Protein AF-A0A915ULT3-F1 (afdb_monomer)

Secondary structure (DSSP, 8-state):
---HHHHHHHHHHHTTGGGSSS-S-BTTB-HHHHHHHHHHHHHHHHHHHHHHHHHHHHHHHHHHHHHHHHHHHHHHHHHHHHHHHHHHHHHHHHHHHHHHHHHHHHHHHHHHHHHHHHHHHHHHHHHHHHHHHHHHHHHHHHHHHHHHHHHHHHHHHHHHHHHH--HHHHHHHHHHHHHHHHHHTT-

Sequence (187 aa):
MRVWWVAGVWLTAQAAEAAEGAAETFLGLPTVLWKTANLVVFLGVLAWLLARPLSRFFHTRREEIARDLREAERLRAEAAAMQQQMSAKLAALEGEMVALRDRLRREGEAERDRLIAEGEQEAAKFLRQVEDEATRRLLAARQQLAREAAEAAAAVAWEILGKELTPQDRDRIFETTLARLSREVRA

Radius of gyration: 68.08 Å; Cα contacts (8 Å, |Δi|>4): 8; chains: 1; bounding box: 112×48×172 Å

pLDDT: mea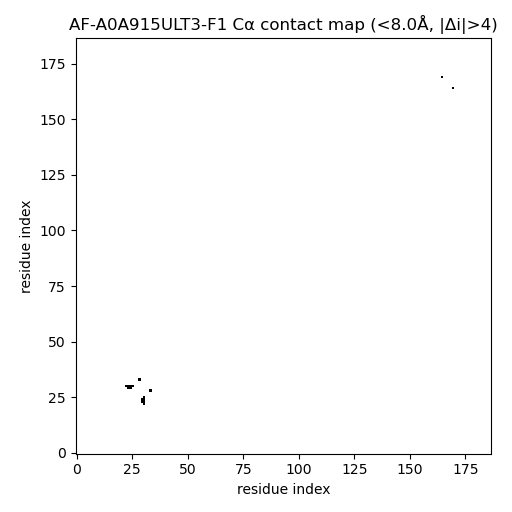n 85.15, std 17.41, range [38.47, 98.12]

Solvent-accessible surface area (backbone atoms only — not comparable to full-atom values): 10437 Å² total; per-residue (Å²): 143,80,69,70,69,60,54,59,58,54,60,54,52,68,61,56,73,76,66,81,80,85,61,89,51,61,94,85,39,57,52,67,60,54,54,50,52,51,51,53,53,51,52,51,53,50,48,64,64,44,50,58,59,53,51,50,51,56,50,51,52,51,52,47,54,56,46,55,51,53,50,51,51,48,52,51,51,51,50,51,51,52,49,52,52,48,53,51,50,50,55,50,48,52,53,51,51,53,54,48,50,55,48,53,49,53,51,50,52,53,49,50,53,47,52,52,54,52,49,53,52,49,51,54,52,50,51,51,52,50,53,54,49,51,52,51,50,53,52,51,51,51,52,51,52,52,49,54,50,51,52,53,50,50,52,52,50,51,54,51,48,74,72,67,68,49,75,69,56,53,55,52,51,52,54,55,49,52,61,47,54,60,51,62,77,72,105

Foldseek 3Di:
DPCVVVVVVVVVVVVVVVPPDDDCDDPNDGVVVVVVVVVVVVVVVVCVVVVVVVVVVVVVVVVVVVVVVVVVVVVVVVVVVVVVVVVVVVVVVVVVVVVVVVVCVVVVVVVVVVVVVVVVVVVVVVVVVVVVVVVVVVVVVVVVVVVVVVVVVVVVVVVVCVVPPDPVNVVVVVVVVVVVVVVVVVD

Mean predicted aligned error: 16.11 Å

Structure (mmCIF, N/CA/C/O backbone):
data_AF-A0A915ULT3-F1
#
_entry.id   AF-A0A915ULT3-F1
#
loop_
_atom_site.group_PDB
_atom_site.id
_atom_site.type_symbol
_atom_site.label_atom_id
_atom_site.label_alt_id
_atom_site.label_comp_id
_atom_site.label_asym_id
_atom_site.label_entity_id
_atom_site.label_seq_id
_atom_site.pdbx_PDB_ins_code
_atom_site.Cartn_x
_atom_site.Cartn_y
_atom_site.Cartn_z
_atom_site.occupancy
_atom_site.B_iso_or_equiv
_atom_site.auth_seq_id
_atom_site.auth_comp_id
_atom_site.auth_asym_id
_atom_site.auth_atom_id
_atom_site.pdbx_PDB_model_num
ATOM 1 N N . MET A 1 1 ? 56.534 13.548 -36.419 1.00 42.50 1 MET A N 1
ATOM 2 C CA . MET A 1 1 ? 57.596 12.942 -37.263 1.00 42.50 1 MET A CA 1
ATOM 3 C C . MET A 1 1 ? 57.014 12.323 -38.542 1.00 42.50 1 MET A C 1
ATOM 5 O O . MET A 1 1 ? 56.916 11.111 -38.604 1.00 42.50 1 MET A O 1
ATOM 9 N N . ARG A 1 2 ? 56.594 13.097 -39.561 1.00 45.84 2 ARG A N 1
ATOM 10 C CA . ARG A 1 2 ? 56.208 12.560 -40.898 1.00 45.84 2 ARG A CA 1
ATOM 11 C C . ARG A 1 2 ? 56.399 13.596 -42.026 1.00 45.84 2 ARG A C 1
ATOM 13 O O . ARG A 1 2 ? 55.551 13.724 -42.895 1.00 45.84 2 ARG A O 1
ATOM 20 N N . VAL A 1 3 ? 57.497 14.356 -42.007 1.00 38.47 3 VAL A N 1
ATOM 21 C CA . VAL A 1 3 ? 57.795 15.382 -43.040 1.00 38.47 3 VAL A CA 1
ATOM 22 C C . VAL A 1 3 ? 58.591 14.802 -44.232 1.00 38.47 3 VAL A C 1
ATOM 24 O O . VAL A 1 3 ? 58.766 15.451 -45.255 1.00 38.47 3 VAL A O 1
ATOM 27 N N . TRP A 1 4 ? 59.001 13.530 -44.168 1.00 41.41 4 TRP A N 1
ATOM 28 C CA . TRP A 1 4 ? 59.870 12.902 -45.175 1.00 41.41 4 TRP A CA 1
ATOM 29 C C . TRP A 1 4 ? 59.210 12.575 -46.529 1.00 41.41 4 TRP A C 1
ATOM 31 O O . TRP A 1 4 ? 59.926 12.348 -47.496 1.00 41.41 4 TRP A O 1
ATOM 41 N N . TRP A 1 5 ? 57.876 12.590 -46.651 1.00 45.34 5 TRP A N 1
ATOM 42 C CA . TRP A 1 5 ? 57.214 12.359 -47.951 1.00 45.34 5 TRP A CA 1
ATOM 43 C C . TRP A 1 5 ? 57.145 13.621 -48.825 1.00 45.34 5 TRP A C 1
ATOM 45 O O . TRP A 1 5 ? 57.165 13.515 -50.046 1.00 45.34 5 TRP A O 1
ATOM 55 N N . VAL A 1 6 ? 57.127 14.815 -48.220 1.00 48.84 6 VAL A N 1
ATOM 56 C CA . VAL A 1 6 ? 57.122 16.090 -48.962 1.00 48.84 6 VAL A CA 1
ATOM 57 C C . VAL A 1 6 ? 58.523 16.407 -49.499 1.00 48.84 6 VAL A C 1
ATOM 59 O O . VAL A 1 6 ? 58.657 16.899 -50.615 1.00 48.84 6 VAL A O 1
ATOM 62 N N . ALA A 1 7 ? 59.577 16.028 -48.767 1.00 48.00 7 ALA A N 1
ATOM 63 C CA . ALA A 1 7 ? 60.964 16.195 -49.208 1.00 48.00 7 ALA A CA 1
ATOM 64 C C . ALA A 1 7 ? 61.306 15.369 -50.466 1.00 48.00 7 ALA A C 1
ATOM 66 O O . ALA A 1 7 ? 62.079 15.829 -51.302 1.00 48.00 7 ALA A O 1
ATOM 67 N N . GLY A 1 8 ? 60.689 14.194 -50.649 1.00 51.16 8 GLY A N 1
ATOM 68 C CA . GLY A 1 8 ? 60.875 13.380 -51.858 1.00 51.16 8 GLY A CA 1
ATOM 69 C C . GLY A 1 8 ? 60.318 14.034 -53.129 1.00 51.16 8 GLY A C 1
ATOM 70 O O . GLY A 1 8 ? 60.911 13.899 -54.192 1.00 51.16 8 GLY A O 1
ATOM 71 N N . VAL A 1 9 ? 59.225 14.797 -53.010 1.00 53.31 9 VAL A N 1
ATOM 72 C CA . VAL A 1 9 ? 58.604 15.527 -54.133 1.00 53.31 9 VAL A CA 1
ATOM 73 C C . VAL A 1 9 ? 59.392 16.795 -54.481 1.00 53.31 9 VAL A C 1
ATOM 75 O O . VAL A 1 9 ? 59.533 17.143 -55.653 1.00 53.31 9 VAL A O 1
ATOM 78 N N . TRP A 1 10 ? 59.979 17.459 -53.483 1.00 45.09 10 TRP A N 1
ATOM 79 C CA . TRP A 1 10 ? 60.847 18.617 -53.718 1.00 45.09 10 TRP A CA 1
ATOM 80 C C . TRP A 1 10 ? 62.193 18.239 -54.350 1.00 45.09 10 TRP A C 1
ATOM 82 O O . TRP A 1 10 ? 62.700 18.990 -55.181 1.00 45.09 10 TRP A O 1
ATOM 92 N N . LEU A 1 11 ? 62.738 17.053 -54.050 1.00 47.84 11 LEU A N 1
ATOM 93 C CA . LEU A 1 11 ? 63.979 16.585 -54.678 1.00 47.84 11 LEU A CA 1
ATOM 94 C C . LEU A 1 11 ? 63.799 16.257 -56.173 1.00 47.84 11 LEU A C 1
ATOM 96 O O . LEU A 1 11 ? 64.744 16.380 -56.946 1.00 47.84 11 LEU A O 1
ATOM 100 N N . THR A 1 12 ? 62.584 15.902 -56.606 1.00 53.91 12 THR A N 1
ATOM 101 C CA . THR A 1 12 ? 62.278 15.701 -58.033 1.00 53.91 12 THR A CA 1
ATOM 102 C C . THR A 1 12 ? 62.053 17.003 -58.806 1.00 53.91 12 THR A C 1
ATOM 104 O O . THR A 1 12 ? 62.223 17.011 -60.021 1.00 53.91 12 THR A O 1
ATOM 107 N N . ALA A 1 13 ? 61.718 18.111 -58.131 1.00 48.28 13 ALA A N 1
ATOM 108 C CA . ALA A 1 13 ? 61.476 19.397 -58.791 1.00 48.28 13 ALA A CA 1
ATOM 109 C C . ALA A 1 13 ? 62.782 20.072 -59.253 1.00 48.28 13 ALA A C 1
ATOM 111 O O . ALA A 1 13 ? 62.843 20.576 -60.370 1.00 48.28 13 ALA A O 1
ATOM 112 N N . GLN A 1 14 ? 63.860 19.991 -58.461 1.00 46.31 14 GLN A N 1
ATOM 113 C CA . GLN A 1 14 ? 65.164 20.556 -58.848 1.00 46.31 14 GLN A CA 1
ATOM 114 C C . GLN A 1 14 ? 65.843 19.771 -59.992 1.00 46.31 14 GLN A C 1
ATOM 116 O O . GLN A 1 14 ? 66.677 20.312 -60.710 1.00 46.31 14 GLN A O 1
ATOM 121 N N . ALA A 1 15 ? 65.460 18.509 -60.211 1.00 43.59 15 ALA A N 1
ATOM 122 C CA . ALA A 1 15 ? 65.932 17.72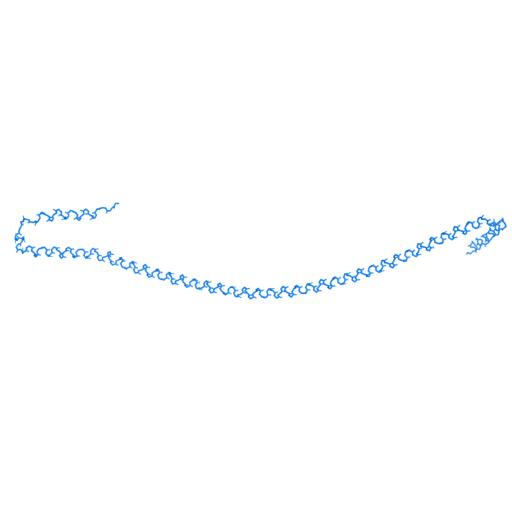4 -61.353 1.00 43.59 15 ALA A CA 1
ATOM 123 C C . ALA A 1 15 ? 65.167 18.028 -62.659 1.00 43.59 15 ALA A C 1
ATOM 125 O O . ALA A 1 15 ? 65.651 17.682 -63.735 1.00 43.59 15 ALA A O 1
ATOM 126 N N . ALA A 1 16 ? 63.992 18.666 -62.585 1.00 48.47 16 ALA A N 1
ATOM 127 C CA . ALA A 1 16 ? 63.174 18.984 -63.757 1.00 48.47 16 ALA A CA 1
ATOM 128 C C . ALA A 1 16 ? 63.632 20.271 -64.471 1.00 48.47 16 ALA A C 1
ATOM 130 O O . ALA A 1 16 ? 63.626 20.311 -65.699 1.00 48.47 16 ALA A O 1
ATOM 131 N N . GLU A 1 17 ? 64.102 21.282 -63.730 1.00 38.56 17 GLU A N 1
ATOM 132 C CA . GLU A 1 17 ? 64.627 22.541 -64.299 1.00 38.56 17 GLU A CA 1
ATOM 133 C C . GLU A 1 17 ? 65.992 22.374 -64.997 1.00 38.56 17 GLU A C 1
ATOM 135 O O . GLU A 1 17 ? 66.340 23.149 -65.881 1.00 38.56 17 GLU A O 1
ATOM 140 N N . ALA A 1 18 ? 66.752 21.318 -64.683 1.00 42.22 18 ALA A N 1
ATOM 141 C CA . ALA A 1 18 ? 68.030 21.023 -65.341 1.00 42.22 18 ALA A CA 1
ATOM 142 C C . ALA A 1 18 ? 67.888 20.327 -66.715 1.00 42.22 18 ALA A C 1
ATOM 144 O O . ALA A 1 18 ? 68.893 20.026 -67.358 1.00 42.22 18 ALA A O 1
ATOM 145 N N . ALA A 1 19 ? 66.661 20.054 -67.177 1.00 47.53 19 ALA A N 1
ATOM 146 C CA . ALA A 1 19 ? 66.388 19.294 -68.401 1.00 47.53 19 ALA A CA 1
ATOM 147 C C . ALA A 1 19 ? 65.762 20.127 -69.540 1.00 47.53 19 ALA A C 1
ATOM 149 O O . ALA A 1 19 ? 65.268 19.553 -70.513 1.00 47.53 19 ALA A O 1
ATOM 150 N N . GLU A 1 20 ? 65.773 21.463 -69.450 1.00 44.44 20 GLU A N 1
ATOM 151 C CA . GLU A 1 20 ? 65.241 22.345 -70.507 1.00 44.44 20 GLU A CA 1
ATOM 152 C C . GLU A 1 20 ? 66.251 22.728 -71.602 1.00 44.44 20 GLU A C 1
ATOM 154 O O . GLU A 1 20 ? 65.884 23.389 -72.569 1.00 44.44 20 GLU A O 1
ATOM 159 N N . GLY A 1 21 ? 67.498 22.254 -71.548 1.00 45.94 21 GLY A N 1
ATOM 160 C CA . GLY A 1 21 ? 68.500 22.647 -72.540 1.00 45.94 21 GLY A CA 1
ATOM 161 C C . GLY A 1 21 ? 69.556 21.594 -72.829 1.00 45.94 21 GLY A C 1
ATOM 162 O O . GLY A 1 21 ? 70.696 21.793 -72.438 1.00 45.94 21 GLY A O 1
ATOM 163 N N . ALA A 1 22 ? 69.185 20.497 -73.501 1.00 42.72 22 ALA A N 1
ATOM 164 C CA . ALA A 1 22 ? 70.026 19.753 -74.459 1.00 42.72 22 ALA A CA 1
ATOM 165 C C . ALA A 1 22 ? 69.439 18.359 -74.740 1.00 42.72 22 ALA A C 1
ATOM 167 O O . ALA A 1 22 ? 69.673 17.430 -73.975 1.00 42.72 22 ALA A O 1
ATOM 168 N N . ALA A 1 23 ? 68.699 18.219 -75.845 1.00 46.44 23 ALA A N 1
ATOM 169 C CA . ALA A 1 23 ? 68.714 17.059 -76.751 1.00 46.44 23 ALA A CA 1
ATOM 170 C C . ALA A 1 23 ? 67.441 17.078 -77.608 1.00 46.44 23 ALA A C 1
ATOM 172 O O . ALA A 1 23 ? 66.381 16.670 -77.147 1.00 46.44 23 ALA A O 1
ATOM 173 N N . GLU A 1 24 ? 67.539 17.465 -78.881 1.00 51.47 24 GLU A N 1
ATOM 174 C CA . GLU A 1 24 ? 66.479 17.148 -79.853 1.00 51.47 24 GLU A CA 1
ATOM 175 C C . GLU A 1 24 ? 66.401 15.639 -80.154 1.00 51.47 24 GLU A C 1
ATOM 177 O O . GLU A 1 24 ? 65.471 15.173 -80.809 1.00 51.47 24 GLU A O 1
ATOM 182 N N . THR A 1 25 ? 67.326 14.821 -79.638 1.00 55.25 25 THR A N 1
ATOM 183 C CA . THR A 1 25 ? 67.219 13.359 -79.699 1.00 55.25 25 THR A CA 1
ATOM 184 C C . THR A 1 25 ? 68.031 12.717 -78.574 1.00 55.25 25 THR A C 1
ATOM 186 O O . THR A 1 25 ? 69.258 12.688 -78.614 1.00 55.25 25 THR A O 1
ATOM 189 N N . PHE A 1 26 ? 67.359 12.186 -77.553 1.00 55.22 26 PHE A N 1
ATOM 190 C CA . PHE A 1 26 ? 67.985 11.328 -76.543 1.00 55.22 26 PHE A CA 1
ATOM 191 C C . PHE A 1 26 ? 67.741 9.867 -76.966 1.00 55.22 26 PHE A C 1
ATOM 193 O O . PHE A 1 26 ? 66.595 9.479 -77.180 1.00 55.22 26 PHE A O 1
ATOM 200 N N . LEU A 1 27 ? 68.810 9.078 -77.162 1.00 59.59 27 LEU A N 1
ATOM 201 C CA . LEU A 1 27 ? 68.788 7.662 -77.604 1.00 59.59 27 LEU A CA 1
ATOM 202 C C . LEU A 1 27 ? 68.216 7.361 -79.014 1.00 59.59 27 LEU A C 1
ATOM 204 O O . LEU A 1 27 ? 67.949 6.203 -79.325 1.00 59.59 27 LEU A O 1
ATOM 208 N N . GLY A 1 28 ? 68.051 8.356 -79.893 1.00 61.41 28 GLY A N 1
ATOM 209 C CA . GLY A 1 28 ? 67.504 8.147 -81.249 1.00 61.41 28 GLY A CA 1
ATOM 210 C C . GLY A 1 28 ? 65.970 8.180 -81.339 1.00 61.41 28 GLY A C 1
ATOM 211 O O . GLY A 1 28 ? 65.416 7.914 -82.403 1.00 61.41 28 GLY A O 1
ATOM 212 N N . LEU A 1 29 ? 65.278 8.522 -80.246 1.00 62.69 29 LEU A N 1
ATOM 213 C CA . LEU A 1 29 ? 63.819 8.640 -80.184 1.00 62.69 29 LEU A CA 1
ATOM 214 C C . LEU A 1 29 ? 63.393 10.106 -79.982 1.00 62.69 29 LEU A C 1
ATOM 216 O O . LEU A 1 29 ? 64.072 10.841 -79.257 1.00 62.69 29 LEU A O 1
ATOM 220 N N . PRO A 1 30 ? 62.257 10.544 -80.565 1.00 77.50 30 PRO A N 1
ATOM 221 C CA . PRO A 1 30 ? 61.691 11.860 -80.289 1.00 77.50 30 PRO A CA 1
ATOM 222 C C . PRO A 1 30 ? 61.496 12.058 -78.782 1.00 77.50 30 PRO A C 1
ATOM 224 O O . PRO A 1 30 ? 60.919 11.206 -78.104 1.00 77.50 30 PRO A O 1
ATOM 227 N N . THR A 1 31 ? 61.926 13.195 -78.240 1.00 73.44 31 THR A N 1
ATOM 228 C CA . THR A 1 31 ? 61.817 13.513 -76.802 1.00 73.44 31 THR A CA 1
ATOM 229 C C . THR A 1 31 ? 60.388 13.408 -76.259 1.00 73.44 31 THR A C 1
ATOM 231 O O . THR A 1 31 ? 60.188 13.071 -75.091 1.00 73.44 31 THR A O 1
ATOM 234 N N . VAL A 1 32 ? 59.383 13.619 -77.113 1.00 75.44 32 VAL A N 1
ATOM 235 C CA . VAL A 1 32 ? 57.956 13.432 -76.807 1.00 75.44 32 VAL A CA 1
ATOM 236 C C . VAL A 1 32 ? 57.628 11.972 -76.454 1.00 75.44 32 VAL A C 1
ATOM 238 O O . VAL A 1 32 ? 56.888 11.726 -75.501 1.00 75.44 32 VAL A O 1
ATOM 241 N N . LEU A 1 33 ? 58.209 10.992 -77.157 1.00 82.31 33 LEU A N 1
ATOM 242 C CA . LEU A 1 33 ? 58.026 9.558 -76.882 1.00 82.31 33 LEU A CA 1
ATOM 243 C C . LEU A 1 33 ? 58.654 9.154 -75.542 1.00 82.31 33 LEU A C 1
ATOM 245 O O . LEU A 1 33 ? 58.062 8.399 -74.776 1.00 82.31 33 LEU A O 1
ATOM 249 N N . TRP A 1 34 ? 59.822 9.707 -75.212 1.00 79.62 34 TRP A N 1
ATOM 250 C CA . TRP A 1 34 ? 60.466 9.450 -73.923 1.00 79.62 34 TRP A CA 1
ATOM 251 C C . TRP A 1 34 ? 59.683 10.055 -72.746 1.00 79.62 34 TRP A C 1
ATOM 253 O O . TRP A 1 34 ? 59.430 9.377 -71.749 1.00 79.62 34 TRP A O 1
ATOM 263 N N . LYS A 1 35 ? 59.231 11.312 -72.873 1.00 83.88 35 LYS A N 1
ATOM 264 C CA . LYS A 1 35 ? 58.407 11.984 -71.851 1.00 83.88 35 LYS A CA 1
ATOM 265 C C . LYS A 1 35 ? 57.070 11.267 -71.630 1.00 83.88 35 LYS A C 1
ATOM 267 O O . LYS A 1 35 ? 56.653 11.093 -70.488 1.00 83.88 35 LYS A O 1
ATOM 272 N N . THR A 1 36 ? 56.416 10.813 -72.701 1.00 87.12 36 THR A N 1
ATOM 273 C CA . THR A 1 36 ? 55.156 10.054 -72.602 1.00 87.12 36 THR A CA 1
ATOM 274 C C . THR A 1 36 ? 55.360 8.681 -71.968 1.00 87.12 36 THR A C 1
ATOM 276 O O . THR A 1 36 ? 54.594 8.319 -71.078 1.00 87.12 36 THR A O 1
ATOM 279 N N . ALA A 1 37 ? 56.418 7.948 -72.327 1.00 87.12 37 ALA A N 1
ATOM 280 C CA . ALA A 1 37 ? 56.763 6.691 -71.662 1.00 87.12 37 ALA A CA 1
ATOM 281 C C . ALA A 1 37 ? 57.020 6.892 -70.157 1.00 87.12 37 ALA A C 1
ATOM 283 O O . ALA A 1 37 ? 56.488 6.140 -69.340 1.00 87.12 37 ALA A O 1
ATOM 284 N N . ASN A 1 38 ? 57.760 7.939 -69.773 1.00 87.56 38 ASN A N 1
ATOM 285 C CA . ASN A 1 38 ? 58.005 8.271 -68.368 1.00 87.56 38 ASN A CA 1
ATOM 286 C C . ASN A 1 38 ? 56.703 8.593 -67.610 1.00 87.56 38 ASN A C 1
ATOM 288 O O . ASN A 1 38 ? 56.488 8.055 -66.525 1.00 87.56 38 ASN A O 1
ATOM 292 N N . LEU A 1 39 ? 55.799 9.381 -68.205 1.00 90.81 39 LEU A N 1
ATOM 293 C CA . LEU A 1 39 ? 54.485 9.679 -67.626 1.00 90.81 39 LEU A CA 1
ATOM 294 C C . LEU A 1 39 ? 53.639 8.413 -67.433 1.00 90.81 39 LEU A C 1
ATOM 296 O O . LEU A 1 39 ? 53.004 8.261 -66.393 1.00 90.81 39 LEU A O 1
ATOM 300 N N . VAL A 1 40 ? 53.641 7.491 -68.400 1.00 93.69 40 VAL A N 1
ATOM 301 C CA . VAL A 1 40 ? 52.914 6.215 -68.295 1.00 93.69 40 VAL A CA 1
ATOM 302 C C . VAL A 1 40 ? 53.491 5.347 -67.178 1.00 93.69 40 VAL A C 1
ATOM 304 O O . VAL A 1 40 ? 52.728 4.811 -66.375 1.00 93.69 40 VAL A O 1
ATOM 307 N N . VAL A 1 41 ? 54.820 5.244 -67.074 1.00 91.75 41 VAL A N 1
ATOM 308 C CA . VAL A 1 41 ? 55.471 4.516 -65.973 1.00 91.75 41 VAL A CA 1
ATOM 309 C C . VAL A 1 41 ? 55.140 5.163 -64.627 1.00 91.75 41 VAL A C 1
ATOM 311 O O . VAL A 1 41 ? 54.758 4.461 -63.691 1.00 91.75 41 VAL A O 1
ATOM 314 N N . PHE A 1 42 ? 55.212 6.492 -64.530 1.00 91.31 42 PHE A N 1
ATOM 315 C CA . PHE A 1 42 ? 54.864 7.232 -63.319 1.00 91.31 42 PHE A CA 1
ATOM 316 C C . PHE A 1 42 ? 53.398 7.021 -62.917 1.00 91.31 42 PHE A C 1
ATOM 318 O O . PHE A 1 42 ? 53.124 6.679 -61.767 1.00 91.31 42 PHE A O 1
ATOM 325 N N . LEU A 1 43 ? 52.456 7.148 -63.857 1.00 91.56 43 LEU A N 1
ATOM 326 C CA . LEU A 1 43 ? 51.033 6.887 -63.624 1.00 91.56 43 LEU A CA 1
ATOM 327 C C . LEU A 1 43 ? 50.775 5.429 -63.234 1.00 91.56 43 LEU A C 1
ATOM 329 O O . LEU A 1 43 ? 49.940 5.183 -62.370 1.00 91.56 43 LEU A O 1
ATOM 333 N N . GLY A 1 44 ? 51.503 4.470 -63.811 1.00 91.25 44 GLY A N 1
ATOM 334 C CA . GLY A 1 44 ? 51.414 3.055 -63.449 1.00 91.25 44 GLY A CA 1
ATOM 335 C C . GLY A 1 44 ? 51.865 2.787 -62.011 1.00 91.25 44 GLY A C 1
ATOM 336 O O . GLY A 1 44 ? 51.144 2.141 -61.246 1.00 91.25 44 GLY A O 1
ATOM 337 N N . VAL A 1 45 ? 53.018 3.333 -61.609 1.00 90.62 45 VAL A N 1
ATOM 338 C CA . VAL A 1 45 ? 53.524 3.234 -60.227 1.00 90.62 45 VAL A CA 1
ATOM 339 C C . VAL A 1 45 ? 52.584 3.946 -59.255 1.00 90.62 45 VAL A C 1
ATOM 341 O O . VAL A 1 45 ? 52.270 3.401 -58.195 1.00 90.62 45 VAL A O 1
ATOM 344 N N . LEU A 1 46 ? 52.084 5.129 -59.622 1.00 89.81 46 LEU A N 1
ATOM 345 C CA . LEU A 1 46 ? 51.138 5.888 -58.812 1.00 89.81 46 LEU A CA 1
ATOM 346 C C . LEU A 1 46 ? 49.816 5.132 -58.649 1.00 89.81 46 LEU A C 1
ATOM 348 O O . LEU A 1 46 ? 49.339 4.995 -57.527 1.00 89.81 46 LEU A O 1
ATOM 352 N N . ALA A 1 47 ? 49.253 4.582 -59.727 1.00 89.06 47 ALA A N 1
ATOM 353 C CA . ALA A 1 47 ? 48.036 3.779 -59.682 1.00 89.06 47 ALA A CA 1
ATOM 354 C C . ALA A 1 47 ? 48.218 2.532 -58.808 1.00 89.06 47 ALA A C 1
ATOM 356 O O . ALA A 1 47 ? 47.353 2.233 -57.988 1.00 89.06 47 ALA A O 1
ATOM 357 N N . TRP A 1 48 ? 49.357 1.840 -58.910 1.00 89.12 48 TRP A N 1
ATOM 358 C CA . TRP A 1 48 ? 49.655 0.681 -58.067 1.00 89.12 48 TRP A CA 1
ATOM 359 C C . TRP A 1 48 ? 49.791 1.054 -56.582 1.00 89.12 48 TRP A C 1
ATOM 361 O O . TRP A 1 48 ? 49.242 0.365 -55.715 1.00 89.12 48 TRP A O 1
ATOM 371 N N . LEU A 1 49 ? 50.462 2.173 -56.281 1.00 89.38 49 LEU A N 1
ATOM 372 C CA . LEU A 1 49 ? 50.652 2.654 -54.914 1.00 89.38 49 LEU A CA 1
ATOM 373 C C . LEU A 1 49 ? 49.344 3.169 -54.293 1.00 89.38 49 LEU A C 1
ATOM 375 O O . LEU A 1 49 ? 49.104 2.922 -53.111 1.00 89.38 49 LEU A O 1
ATOM 379 N N . LEU A 1 50 ? 48.490 3.849 -55.070 1.00 88.25 50 LEU A N 1
ATOM 380 C CA . LEU A 1 50 ? 47.230 4.437 -54.596 1.00 88.25 50 LEU A CA 1
ATOM 381 C C . LEU A 1 50 ? 46.054 3.458 -54.596 1.00 88.25 50 LEU A C 1
ATOM 383 O O . LEU A 1 50 ? 45.168 3.603 -53.757 1.00 88.25 50 LEU A O 1
ATOM 387 N N . ALA A 1 51 ? 46.037 2.439 -55.460 1.00 87.62 51 ALA A N 1
ATOM 388 C CA . ALA A 1 51 ? 44.930 1.482 -55.534 1.00 87.62 51 ALA A CA 1
ATOM 389 C C . ALA A 1 51 ? 44.656 0.802 -54.183 1.00 87.62 51 ALA A C 1
ATOM 391 O O . ALA A 1 51 ? 43.503 0.652 -53.775 1.00 87.62 51 ALA A O 1
ATOM 392 N N . ARG A 1 52 ? 45.716 0.443 -53.445 1.00 85.50 52 ARG A N 1
ATOM 393 C CA . ARG A 1 52 ? 45.604 -0.185 -52.119 1.00 85.50 52 ARG A CA 1
ATOM 394 C C . ARG A 1 52 ? 44.999 0.738 -51.046 1.00 85.50 52 ARG A C 1
ATOM 396 O O . ARG A 1 52 ? 44.022 0.316 -50.426 1.00 85.50 52 ARG A O 1
ATOM 403 N N . PRO A 1 53 ? 45.527 1.949 -50.774 1.00 88.81 53 PRO A N 1
ATOM 404 C CA . PRO A 1 53 ? 44.947 2.846 -49.775 1.00 88.81 53 PRO A CA 1
ATOM 405 C C . PRO A 1 53 ? 43.557 3.360 -50.167 1.00 88.81 53 PRO A C 1
ATOM 407 O O . PRO A 1 53 ? 42.703 3.442 -49.286 1.00 88.81 53 PRO A O 1
ATOM 410 N N . LEU A 1 54 ? 43.287 3.635 -51.453 1.00 88.44 54 LEU A N 1
ATOM 411 C CA . LEU A 1 54 ? 41.957 4.080 -51.892 1.00 88.44 54 LEU A CA 1
ATOM 412 C C . LEU A 1 54 ? 40.905 2.988 -51.685 1.00 88.44 54 LEU A C 1
ATOM 414 O O . LEU A 1 54 ? 39.864 3.245 -51.086 1.00 88.44 54 LEU A O 1
ATOM 418 N N . SER A 1 55 ? 41.190 1.760 -52.130 1.00 88.06 55 SER A N 1
ATOM 419 C CA . SER A 1 55 ? 40.280 0.626 -51.943 1.00 88.06 55 SER A CA 1
ATOM 420 C C . SER A 1 55 ? 40.004 0.378 -50.458 1.00 88.06 55 SER A C 1
ATOM 422 O O . SER A 1 55 ? 38.843 0.301 -50.056 1.00 88.06 55 SER A O 1
ATOM 424 N N . ARG A 1 56 ? 41.051 0.350 -49.619 1.00 90.75 56 ARG A N 1
ATOM 425 C CA . ARG A 1 56 ? 40.902 0.194 -48.163 1.00 90.75 56 ARG A CA 1
ATOM 426 C C . ARG A 1 56 ? 40.042 1.294 -47.551 1.00 90.75 56 ARG A C 1
ATOM 428 O O . ARG A 1 56 ? 39.158 0.974 -46.771 1.00 90.75 56 ARG A O 1
ATOM 435 N N . PHE A 1 57 ? 40.242 2.556 -47.930 1.00 90.75 57 PHE A N 1
ATOM 436 C CA . PHE A 1 57 ? 39.444 3.665 -47.408 1.00 90.75 57 PHE A CA 1
ATOM 437 C C . PHE A 1 57 ? 37.953 3.505 -47.733 1.00 90.75 57 PHE A C 1
ATOM 439 O O . PHE A 1 57 ? 37.121 3.602 -46.834 1.00 90.75 57 PHE A O 1
ATOM 446 N N . PHE A 1 58 ? 37.598 3.196 -48.985 1.00 90.31 58 PHE A N 1
ATOM 447 C CA . PHE A 1 58 ? 36.196 2.983 -49.359 1.00 90.31 58 PHE A CA 1
ATOM 448 C C . PHE A 1 58 ? 35.586 1.739 -48.701 1.00 90.31 58 PHE A C 1
ATOM 450 O O . PHE A 1 58 ? 34.415 1.776 -48.327 1.00 90.31 58 PHE A O 1
ATOM 457 N N . HIS A 1 59 ? 36.356 0.662 -48.522 1.00 93.12 59 HIS A N 1
ATOM 458 C CA . HIS A 1 59 ? 35.898 -0.516 -47.783 1.00 93.12 59 HIS A CA 1
ATOM 459 C C . HIS A 1 59 ? 35.657 -0.202 -46.304 1.00 93.12 59 HIS A C 1
ATOM 461 O O . HIS A 1 59 ? 34.558 -0.449 -45.817 1.00 93.12 59 HIS A O 1
ATOM 467 N N . THR A 1 60 ? 36.615 0.429 -45.618 1.00 94.44 60 THR A N 1
ATOM 468 C CA . THR A 1 60 ? 36.466 0.843 -44.216 1.00 94.44 60 THR A CA 1
ATOM 469 C C . THR A 1 60 ? 35.268 1.770 -44.030 1.00 94.44 60 THR A C 1
ATOM 471 O O . THR A 1 60 ? 34.461 1.533 -43.138 1.00 94.44 60 THR A O 1
ATOM 474 N N . ARG A 1 61 ? 35.079 2.768 -44.905 1.00 93.56 61 ARG A N 1
ATOM 475 C CA . ARG A 1 61 ? 33.917 3.671 -44.836 1.00 93.56 61 ARG A CA 1
ATOM 476 C C . ARG A 1 61 ? 32.590 2.946 -45.024 1.00 93.56 61 ARG A C 1
ATOM 478 O O . ARG A 1 61 ? 31.639 3.224 -44.303 1.00 93.56 61 ARG A O 1
ATOM 485 N N . ARG A 1 62 ? 32.514 1.999 -45.963 1.00 92.88 62 ARG A N 1
ATOM 486 C CA . ARG A 1 62 ? 31.308 1.176 -46.154 1.00 92.88 62 ARG A CA 1
ATOM 487 C C . ARG A 1 62 ? 31.028 0.295 -44.937 1.00 92.88 62 ARG A C 1
ATOM 489 O O . ARG A 1 62 ? 29.878 0.178 -44.534 1.00 92.88 62 ARG A O 1
ATOM 496 N N . GLU A 1 63 ? 32.060 -0.301 -44.347 1.00 95.81 63 GLU A N 1
ATOM 497 C CA . GLU A 1 63 ? 31.930 -1.128 -43.144 1.00 95.81 63 GLU A CA 1
ATOM 498 C C . GLU A 1 63 ? 31.552 -0.318 -41.902 1.00 95.81 63 GLU A C 1
ATOM 500 O O . GLU A 1 63 ? 30.788 -0.808 -41.078 1.00 95.81 63 GLU A O 1
ATOM 505 N N . GLU A 1 64 ? 32.075 0.900 -41.746 1.00 95.56 64 GLU A N 1
ATOM 506 C CA . GLU A 1 64 ? 31.659 1.849 -40.704 1.00 95.56 64 GLU A CA 1
ATOM 507 C C . GLU A 1 64 ? 30.176 2.190 -40.854 1.00 95.56 64 GLU A C 1
ATOM 509 O O . GLU A 1 64 ? 29.406 1.890 -39.952 1.00 95.56 64 GLU A O 1
ATOM 514 N N . ILE A 1 65 ? 29.740 2.658 -42.028 1.00 95.19 65 ILE A N 1
ATOM 515 C CA . ILE A 1 65 ? 28.327 2.999 -42.272 1.00 95.19 65 ILE A CA 1
ATOM 516 C C . ILE A 1 65 ? 27.409 1.789 -42.043 1.00 95.19 65 ILE A C 1
ATOM 518 O O . ILE A 1 65 ? 26.353 1.910 -41.426 1.00 95.19 65 ILE A O 1
ATOM 522 N N . ALA A 1 66 ? 27.803 0.601 -42.511 1.00 95.81 66 ALA A N 1
ATOM 523 C CA . ALA A 1 66 ? 27.026 -0.618 -42.295 1.00 95.81 66 ALA A CA 1
ATOM 524 C C . ALA A 1 66 ? 26.992 -1.046 -40.818 1.00 95.81 66 ALA A C 1
ATOM 526 O O . ALA A 1 66 ? 26.019 -1.656 -40.377 1.00 95.81 66 ALA A O 1
ATOM 527 N N . ARG A 1 67 ? 28.052 -0.778 -40.045 1.00 96.75 67 ARG A N 1
ATOM 528 C CA . ARG A 1 67 ? 28.061 -0.999 -38.592 1.00 96.75 67 ARG A CA 1
ATOM 529 C C . ARG A 1 67 ? 27.148 -0.005 -37.890 1.00 96.75 67 ARG A C 1
ATOM 531 O O . ARG A 1 67 ? 26.276 -0.457 -37.159 1.00 96.75 67 ARG A O 1
ATOM 538 N N . ASP A 1 68 ? 27.274 1.281 -38.190 1.00 95.50 68 ASP A N 1
ATOM 539 C CA . ASP A 1 68 ? 26.468 2.341 -37.586 1.00 95.50 68 ASP A CA 1
ATOM 540 C C . ASP A 1 68 ? 24.974 2.132 -37.855 1.00 95.50 68 ASP A C 1
ATOM 542 O O . ASP A 1 68 ? 24.152 2.282 -36.954 1.00 95.50 68 ASP A O 1
ATOM 546 N N . LEU A 1 69 ? 24.610 1.708 -39.072 1.00 96.50 69 LEU A N 1
ATOM 547 C CA . LEU A 1 69 ? 23.220 1.409 -39.412 1.00 96.50 69 LEU A CA 1
ATOM 548 C C . LEU A 1 69 ? 22.679 0.214 -38.614 1.00 96.50 69 LEU A C 1
ATOM 550 O O . LEU A 1 69 ? 21.586 0.299 -38.060 1.00 96.50 69 LEU A O 1
ATOM 554 N N . ARG A 1 70 ? 23.455 -0.872 -38.496 1.00 97.06 70 ARG A N 1
ATOM 555 C CA . ARG A 1 70 ? 23.067 -2.040 -37.683 1.00 97.06 70 ARG A CA 1
ATOM 556 C C . ARG A 1 70 ? 22.968 -1.700 -36.198 1.00 97.06 70 ARG A C 1
ATOM 558 O O . ARG A 1 70 ? 22.070 -2.192 -35.522 1.00 97.06 70 ARG A O 1
ATOM 565 N N . GLU A 1 71 ? 23.872 -0.871 -35.687 1.00 97.00 71 GLU A N 1
ATOM 566 C CA . GLU A 1 71 ? 23.836 -0.391 -34.305 1.00 97.00 71 GLU A CA 1
ATOM 567 C C . GLU A 1 71 ? 22.587 0.468 -34.068 1.00 97.00 71 GLU A C 1
ATOM 569 O O . GLU A 1 71 ? 21.861 0.238 -33.104 1.00 97.00 71 GLU A O 1
ATOM 574 N N . ALA A 1 72 ? 22.271 1.389 -34.983 1.00 95.38 72 ALA A N 1
ATOM 575 C CA . ALA A 1 72 ? 21.069 2.215 -34.913 1.00 95.38 72 ALA A CA 1
ATOM 576 C C . ALA A 1 72 ? 19.780 1.378 -34.982 1.00 95.38 72 ALA A C 1
ATOM 578 O O . ALA A 1 72 ? 18.843 1.626 -34.221 1.00 95.38 72 ALA A O 1
ATOM 579 N N . GLU A 1 73 ? 19.728 0.364 -35.851 1.00 96.69 73 GLU A N 1
ATOM 580 C CA . GLU A 1 73 ? 18.613 -0.586 -35.915 1.00 96.69 73 GLU A CA 1
ATOM 581 C C . GLU A 1 73 ? 18.468 -1.380 -34.613 1.00 96.69 73 GLU A C 1
ATOM 583 O O . GLU A 1 73 ? 17.355 -1.490 -34.092 1.00 96.69 73 GLU A O 1
ATOM 588 N N . ARG A 1 74 ? 19.579 -1.867 -34.039 1.00 97.38 74 ARG A N 1
ATOM 589 C CA . ARG A 1 74 ? 19.571 -2.576 -32.751 1.00 97.38 74 ARG A CA 1
ATOM 590 C C . ARG A 1 74 ? 19.065 -1.676 -31.628 1.00 97.38 74 ARG A C 1
ATOM 592 O O . ARG A 1 74 ? 18.148 -2.066 -30.913 1.00 97.38 74 ARG A O 1
ATOM 599 N N . LEU A 1 75 ? 19.600 -0.463 -31.509 1.00 96.25 75 LEU A N 1
ATOM 600 C CA . LEU A 1 75 ? 19.185 0.509 -30.493 1.00 96.25 75 LEU A CA 1
ATOM 601 C C . LEU A 1 75 ? 17.709 0.887 -30.640 1.00 96.25 75 LEU A C 1
ATOM 603 O O . LEU A 1 75 ? 16.996 1.002 -29.646 1.00 96.25 75 LEU A O 1
ATOM 607 N N . ARG A 1 76 ? 17.219 1.037 -31.875 1.00 96.56 76 ARG A N 1
ATOM 608 C CA . ARG A 1 76 ? 15.800 1.301 -32.133 1.00 96.56 76 ARG A CA 1
ATOM 609 C C . ARG A 1 76 ? 14.922 0.122 -31.716 1.00 96.56 76 ARG A C 1
ATOM 611 O O . ARG A 1 76 ? 13.865 0.344 -31.129 1.00 96.56 76 ARG A O 1
ATOM 618 N N . ALA A 1 77 ? 15.343 -1.108 -32.008 1.00 97.19 77 ALA A N 1
ATOM 619 C CA . ALA A 1 77 ? 14.624 -2.311 -31.599 1.00 97.19 77 ALA A CA 1
ATOM 620 C C . ALA A 1 77 ? 14.607 -2.470 -30.069 1.00 97.19 77 ALA A C 1
ATOM 622 O O . ALA A 1 77 ? 13.552 -2.738 -29.496 1.00 97.19 77 ALA A O 1
ATOM 623 N N . GLU A 1 78 ? 15.737 -2.234 -29.400 1.00 96.62 78 GLU A N 1
ATOM 624 C CA . GLU A 1 78 ? 15.844 -2.246 -27.937 1.00 96.62 78 GLU A CA 1
ATOM 625 C C . GLU A 1 78 ? 14.961 -1.169 -27.295 1.00 96.62 78 GLU A C 1
ATOM 627 O O . GLU A 1 78 ? 14.211 -1.464 -26.366 1.00 96.62 78 GLU A O 1
ATOM 632 N N . A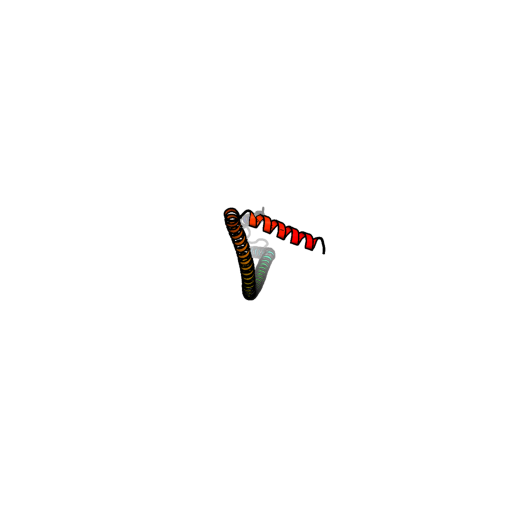LA A 1 79 ? 14.973 0.058 -27.825 1.00 95.62 79 ALA A N 1
ATOM 633 C CA . ALA A 1 79 ? 14.121 1.141 -27.342 1.00 95.62 79 ALA A CA 1
ATOM 634 C C . ALA A 1 79 ? 12.627 0.821 -27.518 1.00 95.62 79 ALA A C 1
ATOM 636 O O . ALA A 1 79 ? 11.839 1.034 -26.595 1.00 95.62 79 ALA A O 1
ATOM 637 N N . ALA A 1 80 ? 12.234 0.261 -28.667 1.00 96.12 80 ALA A N 1
ATOM 638 C CA . ALA A 1 80 ? 10.858 -0.166 -28.911 1.00 96.12 80 ALA A CA 1
ATOM 639 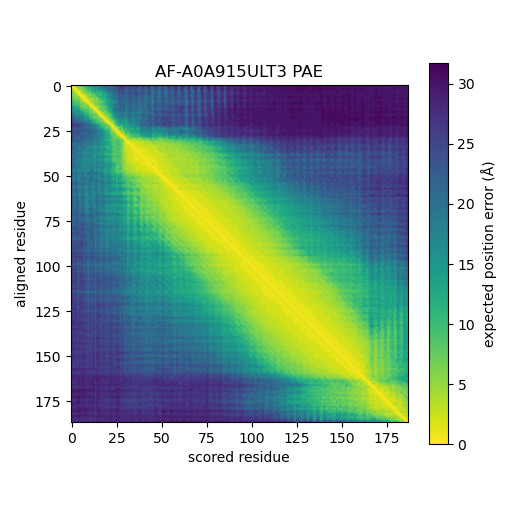C C . ALA A 1 80 ? 10.433 -1.297 -27.958 1.00 96.12 80 ALA A C 1
ATOM 641 O O . ALA A 1 80 ? 9.339 -1.250 -27.391 1.00 96.12 80 ALA A O 1
ATOM 642 N N . ALA A 1 81 ? 11.307 -2.279 -27.723 1.00 96.94 81 ALA A N 1
ATOM 643 C CA . ALA A 1 81 ? 11.058 -3.355 -26.769 1.00 96.94 81 ALA A CA 1
ATOM 644 C C . ALA A 1 81 ? 10.926 -2.820 -25.333 1.00 96.94 81 ALA A C 1
ATOM 646 O O . ALA A 1 81 ? 10.004 -3.199 -24.612 1.00 96.94 81 ALA A O 1
ATOM 647 N N . MET A 1 82 ? 11.798 -1.894 -24.926 1.00 95.44 82 MET A N 1
ATOM 648 C CA . MET A 1 82 ? 11.743 -1.262 -23.607 1.00 95.44 82 MET A CA 1
ATOM 649 C C . MET A 1 82 ? 10.460 -0.444 -23.428 1.00 95.44 82 MET A C 1
ATOM 651 O O . MET A 1 82 ? 9.833 -0.511 -22.370 1.00 95.44 82 MET A O 1
ATOM 655 N N . GLN A 1 83 ? 10.025 0.276 -24.466 1.00 95.88 83 GLN A N 1
ATOM 656 C CA . GLN A 1 83 ? 8.762 1.009 -24.456 1.00 95.88 83 GLN A CA 1
ATOM 657 C C . GLN A 1 83 ? 7.570 0.062 -24.274 1.00 95.88 83 GLN A C 1
ATOM 659 O O . GLN A 1 83 ? 6.728 0.317 -23.415 1.00 95.88 83 GLN A O 1
ATOM 664 N N . GLN A 1 84 ? 7.521 -1.046 -25.022 1.00 96.69 84 GLN A N 1
ATOM 665 C CA . GLN A 1 84 ? 6.458 -2.049 -24.897 1.00 96.69 84 GLN A CA 1
ATOM 666 C C . GLN A 1 84 ? 6.431 -2.698 -23.509 1.00 96.69 84 GLN A C 1
ATOM 668 O O . GLN A 1 84 ? 5.363 -2.852 -22.912 1.00 96.69 84 GLN A O 1
ATOM 673 N N . GLN A 1 85 ? 7.599 -3.044 -22.962 1.00 96.12 85 GLN A N 1
ATOM 674 C CA . GLN A 1 85 ? 7.699 -3.575 -21.604 1.00 96.12 85 GLN A CA 1
ATOM 675 C C . GLN A 1 85 ? 7.214 -2.559 -20.570 1.00 96.12 85 GLN A C 1
ATOM 677 O O . G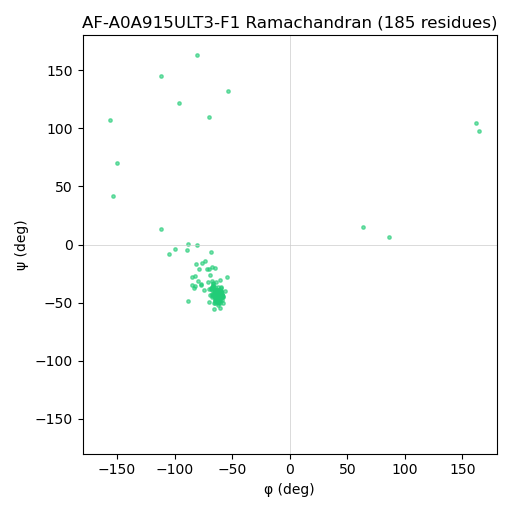LN A 1 85 ? 6.500 -2.930 -19.642 1.00 96.12 85 GLN A O 1
ATOM 682 N N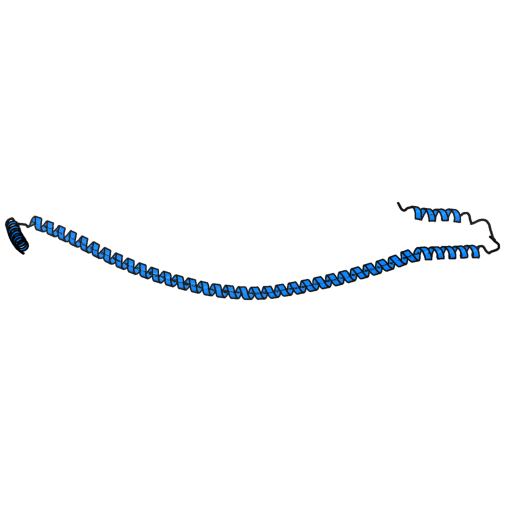 . MET A 1 86 ? 7.570 -1.281 -20.724 1.00 95.25 86 MET A N 1
ATOM 683 C CA . MET A 1 86 ? 7.132 -0.237 -19.803 1.00 95.25 86 MET A CA 1
ATOM 684 C C . MET A 1 86 ? 5.623 -0.007 -19.893 1.00 95.25 86 MET A C 1
ATOM 686 O O . MET A 1 86 ? 4.964 0.044 -18.861 1.00 95.25 86 MET A O 1
ATOM 690 N N . SER A 1 87 ? 5.050 0.051 -21.100 1.00 94.94 87 SER A N 1
ATOM 691 C CA . SER A 1 87 ? 3.598 0.180 -21.265 1.00 94.94 87 SER A CA 1
ATOM 692 C C . SER A 1 87 ? 2.846 -1.014 -20.680 1.00 94.94 87 SER A C 1
ATOM 694 O O . SER A 1 87 ? 1.824 -0.829 -20.029 1.00 94.94 87 SER A O 1
ATOM 696 N N . ALA A 1 88 ? 3.372 -2.233 -20.847 1.00 95.75 88 ALA A N 1
ATOM 697 C CA . ALA A 1 88 ? 2.780 -3.427 -20.254 1.00 95.75 88 ALA A CA 1
ATOM 698 C C . ALA A 1 88 ? 2.835 -3.386 -18.719 1.00 95.75 88 ALA A C 1
ATOM 700 O O . ALA A 1 88 ? 1.846 -3.700 -18.062 1.00 95.75 88 ALA A O 1
ATOM 701 N N . LYS A 1 89 ? 3.961 -2.944 -18.140 1.00 95.31 89 LYS A N 1
ATOM 702 C CA . LYS A 1 89 ? 4.095 -2.748 -16.687 1.00 95.31 89 LYS A CA 1
ATOM 703 C C . LYS A 1 89 ? 3.140 -1.681 -16.160 1.00 95.31 89 LYS A C 1
ATOM 705 O O . LYS A 1 89 ? 2.542 -1.891 -15.114 1.00 95.31 89 LYS A O 1
ATOM 710 N N . LEU A 1 90 ? 2.979 -0.565 -16.871 1.00 95.38 90 LEU A N 1
ATOM 711 C CA . LEU A 1 90 ? 2.042 0.494 -16.489 1.00 95.38 90 LEU A CA 1
ATOM 712 C C . LEU A 1 90 ? 0.593 -0.005 -16.510 1.00 95.38 90 LEU A C 1
ATOM 714 O O . LEU A 1 90 ? -0.123 0.198 -15.537 1.00 95.38 90 LEU A O 1
ATOM 718 N N . ALA A 1 91 ? 0.191 -0.730 -17.556 1.00 94.50 91 ALA A N 1
ATOM 719 C CA . ALA A 1 91 ? -1.144 -1.321 -17.631 1.00 94.50 91 ALA A CA 1
ATOM 720 C C . ALA A 1 91 ? -1.389 -2.357 -16.516 1.00 94.50 91 ALA A C 1
ATOM 722 O O . ALA A 1 91 ? -2.464 -2.389 -15.918 1.00 94.50 91 ALA A O 1
ATOM 723 N N . ALA A 1 92 ? -0.386 -3.183 -16.199 1.00 95.44 92 ALA A N 1
ATOM 724 C CA . ALA A 1 92 ? -0.464 -4.123 -15.083 1.00 95.44 92 ALA A CA 1
ATOM 725 C C . ALA A 1 92 ? -0.604 -3.394 -13.735 1.00 95.44 92 ALA A C 1
ATOM 727 O O . ALA A 1 92 ? -1.483 -3.735 -12.947 1.00 95.44 92 ALA A O 1
ATOM 728 N N . LEU A 1 93 ? 0.197 -2.346 -13.507 1.00 95.62 93 LEU A N 1
ATOM 729 C CA . LEU A 1 93 ? 0.125 -1.509 -12.307 1.00 95.62 93 LEU A CA 1
ATOM 730 C C . LEU A 1 93 ? -1.236 -0.826 -12.159 1.00 95.62 93 LEU A C 1
ATOM 732 O O . LEU A 1 93 ? -1.773 -0.784 -11.058 1.00 95.62 93 LEU A O 1
ATOM 736 N N . GLU A 1 94 ? -1.823 -0.311 -13.240 1.00 93.75 94 GLU A N 1
ATOM 737 C CA . GLU A 1 94 ? -3.174 0.260 -13.201 1.00 93.75 94 GLU A CA 1
ATOM 738 C C . GLU A 1 94 ? -4.213 -0.780 -12.759 1.00 93.75 94 GLU A C 1
ATOM 740 O O . GLU A 1 94 ? -5.039 -0.492 -11.889 1.00 93.75 94 GLU A O 1
ATOM 745 N N . GLY A 1 95 ? -4.134 -2.007 -13.287 1.00 94.75 95 GLY A N 1
ATOM 746 C CA . GLY A 1 95 ? -4.990 -3.117 -12.864 1.00 94.75 95 GLY A CA 1
ATOM 747 C C . GLY A 1 95 ? -4.804 -3.488 -11.389 1.00 94.75 95 GLY A C 1
ATOM 748 O O . GLY A 1 95 ? -5.785 -3.624 -10.652 1.00 94.75 95 GLY A O 1
ATOM 749 N N . GLU A 1 96 ? -3.555 -3.591 -10.930 1.00 95.50 96 GLU A N 1
ATOM 750 C CA . GLU A 1 96 ? -3.225 -3.853 -9.525 1.00 95.50 96 GLU A CA 1
ATOM 751 C C . GLU A 1 96 ? -3.724 -2.738 -8.599 1.00 95.50 96 GLU A C 1
ATOM 753 O O . GLU A 1 96 ? -4.269 -3.024 -7.536 1.00 95.50 96 GLU A O 1
ATOM 758 N N . MET A 1 97 ? -3.611 -1.473 -9.009 1.00 95.62 97 MET A N 1
ATOM 759 C CA . MET A 1 97 ? -4.080 -0.320 -8.237 1.00 95.62 97 MET A CA 1
ATOM 760 C C . MET A 1 97 ? -5.602 -0.298 -8.087 1.00 95.62 97 MET A C 1
ATOM 762 O O . MET A 1 97 ? -6.104 0.042 -7.013 1.00 95.62 97 MET A O 1
ATOM 766 N N . VAL A 1 98 ? -6.348 -0.674 -9.130 1.00 95.94 98 VAL A N 1
ATOM 767 C CA . VAL A 1 98 ? -7.810 -0.828 -9.045 1.00 95.94 98 VAL A CA 1
ATOM 768 C C . VAL A 1 98 ? -8.165 -1.957 -8.077 1.00 95.94 98 VAL A C 1
ATOM 770 O O . VAL A 1 98 ? -8.948 -1.742 -7.152 1.00 95.94 98 VAL A O 1
ATOM 773 N N . ALA A 1 99 ? -7.531 -3.123 -8.219 1.00 96.25 99 ALA A N 1
ATOM 774 C CA . ALA A 1 99 ? -7.763 -4.258 -7.328 1.00 96.25 99 ALA A CA 1
ATOM 775 C C . ALA A 1 99 ? -7.392 -3.946 -5.865 1.00 96.25 99 ALA A C 1
ATOM 777 O O . ALA A 1 99 ? -8.101 -4.352 -4.941 1.00 96.25 99 ALA A O 1
ATOM 778 N N . LEU A 1 100 ? -6.303 -3.205 -5.644 1.00 97.12 100 LEU A N 1
ATOM 779 C CA . LEU A 1 100 ? -5.876 -2.751 -4.324 1.00 97.12 100 LEU A CA 1
ATOM 780 C C . LEU A 1 100 ? -6.890 -1.778 -3.723 1.00 97.12 100 LEU A C 1
ATOM 782 O O . LEU A 1 100 ? -7.259 -1.927 -2.562 1.00 97.12 100 LEU A O 1
ATOM 786 N N . ARG A 1 101 ? -7.378 -0.810 -4.506 1.00 97.38 101 ARG A N 1
ATOM 787 C CA . ARG A 1 101 ? -8.391 0.148 -4.048 1.00 97.38 101 ARG A CA 1
ATOM 788 C C . ARG A 1 101 ? -9.682 -0.554 -3.636 1.00 97.38 101 ARG A C 1
ATOM 790 O O . ARG A 1 101 ? -10.225 -0.236 -2.581 1.00 97.38 101 ARG A O 1
ATOM 797 N N . ASP A 1 102 ? -10.145 -1.514 -4.429 1.00 97.06 102 ASP A N 1
ATOM 798 C CA . ASP A 1 102 ? -11.350 -2.283 -4.114 1.00 97.06 102 ASP A CA 1
ATOM 799 C C . ASP A 1 102 ? -11.168 -3.132 -2.855 1.00 97.06 102 ASP A C 1
ATOM 801 O O . ASP A 1 102 ? -12.068 -3.198 -2.015 1.00 97.06 102 ASP A O 1
ATOM 805 N N . ARG A 1 103 ? -9.991 -3.746 -2.686 1.00 96.94 103 ARG A N 1
ATOM 806 C CA . ARG A 1 103 ? -9.650 -4.498 -1.475 1.00 96.94 103 ARG A CA 1
ATOM 807 C C . ARG A 1 103 ? -9.646 -3.600 -0.242 1.00 96.94 103 ARG A C 1
ATOM 809 O O . ARG A 1 103 ? -10.352 -3.906 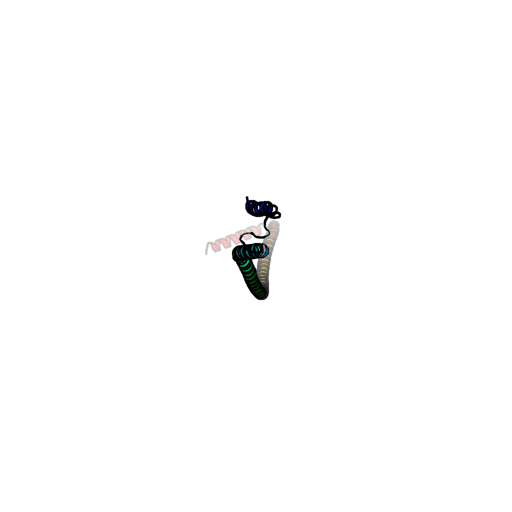0.710 1.00 96.94 103 ARG A O 1
ATOM 816 N N . LEU A 1 104 ? -8.931 -2.475 -0.290 1.00 96.75 104 LEU A N 1
ATOM 817 C CA . LEU A 1 104 ? -8.864 -1.513 0.813 1.00 96.75 104 LEU A CA 1
ATOM 818 C C . LEU A 1 104 ? -10.242 -0.956 1.170 1.00 96.75 104 LEU A C 1
ATOM 820 O O . LEU A 1 104 ? -10.538 -0.750 2.342 1.00 96.75 104 LEU A O 1
ATOM 824 N N . ARG A 1 105 ? -11.106 -0.735 0.174 1.00 97.62 105 ARG A N 1
ATOM 825 C CA . ARG A 1 105 ? -12.479 -0.297 0.422 1.00 97.62 105 ARG A CA 1
ATOM 826 C C . ARG A 1 105 ? -13.285 -1.360 1.165 1.00 97.62 105 ARG A C 1
ATOM 828 O O . ARG A 1 105 ? -13.930 -1.029 2.152 1.00 97.62 105 ARG A O 1
ATOM 835 N N . ARG A 1 106 ? -13.229 -2.621 0.725 1.00 97.31 106 ARG A N 1
ATOM 836 C CA . ARG A 1 106 ? -13.935 -3.732 1.388 1.00 97.31 106 ARG A CA 1
ATOM 837 C C . ARG A 1 106 ? -13.409 -3.986 2.796 1.00 97.31 106 ARG A C 1
ATOM 839 O O . ARG A 1 106 ? -14.202 -4.173 3.708 1.00 97.31 106 ARG A O 1
ATOM 846 N N . GLU A 1 107 ? -12.090 -3.976 2.969 1.00 97.00 107 GLU A N 1
ATOM 847 C CA . GLU A 1 107 ? -11.450 -4.123 4.278 1.00 97.00 107 GLU A CA 1
ATOM 848 C C . GLU A 1 107 ? -11.824 -2.958 5.201 1.00 97.00 107 GLU A C 1
ATOM 850 O O . GLU A 1 107 ? -12.192 -3.186 6.347 1.00 97.00 107 GLU A O 1
ATOM 855 N N . GLY A 1 108 ? -11.830 -1.723 4.691 1.00 97.69 108 GLY A N 1
ATOM 856 C CA . GLY A 1 108 ? -12.250 -0.547 5.452 1.00 97.69 108 GLY A CA 1
ATOM 857 C C . GLY A 1 108 ? -13.731 -0.564 5.839 1.00 97.69 108 GLY A C 1
ATOM 858 O O . GLY A 1 108 ? -14.069 -0.195 6.959 1.00 97.69 108 GLY A O 1
ATOM 859 N N . GLU A 1 109 ? -14.621 -1.004 4.945 1.00 97.50 109 GLU A N 1
ATOM 860 C CA . GLU A 1 109 ? -16.050 -1.169 5.246 1.00 97.50 109 GLU A CA 1
ATOM 861 C C . GLU A 1 109 ? -16.272 -2.264 6.303 1.00 97.50 109 GLU A C 1
ATOM 863 O O . GLU A 1 109 ? -16.987 -2.028 7.275 1.00 97.50 109 GLU A O 1
ATOM 868 N N . ALA A 1 110 ? -15.598 -3.411 6.177 1.00 97.81 110 ALA A N 1
ATOM 869 C CA . ALA A 1 110 ? -15.683 -4.499 7.150 1.00 97.81 110 ALA A CA 1
ATOM 870 C C . ALA A 1 110 ? -15.128 -4.104 8.528 1.00 97.81 110 ALA A C 1
ATOM 872 O O . ALA A 1 110 ? -15.750 -4.397 9.548 1.00 97.81 110 ALA A O 1
ATOM 873 N N . GLU A 1 111 ? -13.985 -3.415 8.572 1.00 97.62 111 GLU A N 1
ATOM 874 C CA . GLU A 1 111 ? -13.386 -2.957 9.827 1.00 97.62 111 GLU A CA 1
ATOM 875 C C . GLU A 1 111 ? -14.233 -1.862 10.483 1.00 97.62 111 GLU A C 1
ATOM 877 O O . GLU A 1 111 ? -14.422 -1.872 11.697 1.00 97.62 111 GLU A O 1
ATOM 882 N N . ARG A 1 112 ? -14.822 -0.953 9.692 1.00 97.31 112 ARG A N 1
ATOM 883 C CA . ARG A 1 112 ? -15.786 0.031 10.201 1.00 97.31 112 ARG A CA 1
ATOM 884 C C . ARG A 1 112 ? -16.966 -0.665 10.871 1.00 97.31 112 ARG A C 1
ATOM 886 O O . ARG A 1 112 ? -17.318 -0.310 11.992 1.00 97.31 112 ARG A O 1
ATOM 893 N N . ASP A 1 113 ? -17.577 -1.632 10.195 1.00 97.62 113 ASP A N 1
ATOM 894 C CA . ASP A 1 113 ? -18.753 -2.329 10.718 1.00 97.62 113 ASP A CA 1
ATOM 895 C C . ASP A 1 113 ? -18.402 -3.137 11.975 1.00 97.62 113 ASP A C 1
ATOM 897 O O . ASP A 1 113 ? -19.168 -3.158 12.941 1.00 97.62 113 ASP A O 1
ATOM 901 N N . ARG A 1 114 ? -17.200 -3.721 12.014 1.00 98.00 114 ARG A N 1
ATOM 902 C CA . ARG A 1 114 ? -16.661 -4.383 13.201 1.00 98.00 114 ARG A CA 1
ATOM 903 C C . ARG A 1 114 ? -16.478 -3.416 14.373 1.00 98.00 114 ARG A C 1
ATOM 905 O O . ARG A 1 114 ? -16.937 -3.726 15.468 1.00 98.00 114 ARG A O 1
ATOM 912 N N . LEU A 1 115 ? -15.857 -2.256 14.157 1.00 97.75 115 LEU A N 1
ATOM 913 C CA . LEU A 1 115 ? -15.655 -1.241 15.197 1.00 97.75 115 LEU A CA 1
ATOM 914 C C . LEU A 1 115 ? -16.982 -0.705 15.741 1.00 97.75 115 LEU A C 1
ATOM 916 O O . LEU A 1 115 ? -17.110 -0.499 16.946 1.00 97.75 115 LEU A O 1
ATOM 920 N N . ILE A 1 116 ? -17.979 -0.511 14.873 1.00 98.00 116 ILE A N 1
ATOM 921 C CA . ILE A 1 116 ? -19.328 -0.116 15.296 1.00 98.00 116 ILE A CA 1
ATOM 922 C C . ILE A 1 116 ? -19.937 -1.206 16.183 1.00 98.00 116 ILE A C 1
ATOM 924 O O . ILE A 1 116 ? -20.392 -0.904 17.283 1.00 98.00 116 ILE A O 1
ATOM 928 N N . ALA A 1 117 ? -19.894 -2.471 15.755 1.00 97.94 117 ALA A N 1
ATOM 929 C CA . ALA A 1 117 ? -20.444 -3.580 16.530 1.00 97.94 117 ALA A CA 1
ATOM 930 C C . ALA A 1 117 ? -19.731 -3.770 17.882 1.00 97.94 117 ALA A C 1
ATOM 932 O O . ALA A 1 117 ? -20.382 -4.018 18.899 1.00 97.94 117 ALA A O 1
ATOM 933 N N . GLU A 1 118 ? -18.402 -3.644 17.917 1.00 97.75 118 GLU A N 1
ATOM 934 C CA . GLU A 1 118 ? -17.617 -3.685 19.156 1.00 97.75 118 GLU A CA 1
ATOM 935 C C . GLU A 1 118 ? -17.996 -2.518 20.083 1.00 97.75 118 GLU A C 1
ATOM 937 O O . GLU A 1 118 ? -18.266 -2.743 21.266 1.00 97.75 118 GLU A O 1
ATOM 942 N N . GLY A 1 119 ? -18.125 -1.302 19.541 1.00 97.88 119 GLY A N 1
ATOM 943 C CA . GLY A 1 119 ? -18.554 -0.119 20.287 1.00 97.88 119 GLY A CA 1
ATOM 944 C C . GLY A 1 119 ? -19.971 -0.238 20.855 1.00 97.88 119 GLY A C 1
ATOM 945 O O . GLY A 1 119 ? -20.201 0.105 22.013 1.00 97.88 119 GLY A O 1
ATOM 946 N N . GLU A 1 120 ? -20.923 -0.778 20.091 1.00 97.75 120 GLU A N 1
ATOM 947 C CA . GLU A 1 120 ? -22.288 -1.038 20.567 1.00 97.75 120 GLU A CA 1
ATOM 948 C C . GLU A 1 120 ? -22.313 -2.082 21.691 1.00 97.75 120 GLU A C 1
ATOM 950 O O . GLU A 1 120 ? -23.014 -1.911 22.693 1.00 97.75 120 GLU A O 1
ATOM 955 N N . GLN A 1 121 ? -21.523 -3.152 21.567 1.00 98.12 121 GLN A N 1
ATOM 956 C CA . GLN A 1 121 ? -21.404 -4.161 22.620 1.00 98.12 121 GLN A CA 1
ATOM 957 C C . GLN A 1 121 ? -20.776 -3.593 23.893 1.00 98.12 121 GLN A C 1
ATOM 959 O O . GLN A 1 121 ? -21.214 -3.930 24.996 1.00 98.12 121 GLN A O 1
ATOM 964 N N . GLU A 1 122 ? -19.750 -2.756 23.761 1.00 97.69 122 GLU A N 1
ATOM 965 C CA . GLU A 1 122 ? -19.101 -2.109 24.896 1.00 97.69 122 GLU A CA 1
ATOM 966 C C . GLU A 1 122 ? -20.036 -1.103 25.573 1.00 97.69 122 GLU A C 1
ATOM 968 O O . GLU A 1 122 ? -20.194 -1.151 26.793 1.00 97.69 122 GLU A O 1
ATOM 973 N N . ALA A 1 123 ? -20.758 -0.292 24.796 1.00 97.56 123 ALA A N 1
ATOM 974 C CA . ALA A 1 123 ? -21.783 0.609 25.310 1.00 97.56 123 ALA A CA 1
ATOM 975 C C . ALA A 1 123 ? -22.887 -0.153 26.064 1.00 97.56 123 ALA A C 1
ATOM 977 O O . ALA A 1 123 ? -23.259 0.228 27.174 1.00 97.56 123 ALA A O 1
ATOM 978 N N . ALA A 1 124 ? -23.371 -1.272 25.516 1.00 97.69 124 ALA A N 1
ATOM 979 C CA . ALA A 1 124 ? -24.375 -2.104 26.176 1.00 97.69 124 ALA A CA 1
ATOM 980 C C . ALA A 1 124 ? -23.857 -2.723 27.486 1.00 97.69 124 ALA A C 1
ATOM 982 O O . ALA A 1 124 ? -24.585 -2.776 28.480 1.00 97.69 124 ALA A O 1
ATOM 983 N N . LYS A 1 125 ? -22.599 -3.183 27.516 1.00 98.00 125 LYS A N 1
ATOM 984 C CA . LYS A 1 125 ? -21.957 -3.686 28.743 1.00 98.00 125 LYS A CA 1
ATOM 985 C C . LYS A 1 125 ? -21.802 -2.580 29.782 1.00 98.00 125 LYS A C 1
ATOM 987 O O . LYS A 1 125 ? -22.109 -2.812 30.949 1.00 98.00 125 LYS A O 1
ATOM 992 N N . PHE A 1 126 ? -21.370 -1.397 29.360 1.00 97.75 126 PHE A N 1
ATOM 993 C CA . PHE A 1 126 ? -21.202 -0.242 30.231 1.00 97.75 126 PHE A CA 1
ATOM 994 C C . PHE A 1 126 ? -22.532 0.186 30.858 1.00 97.75 126 PHE A C 1
ATOM 996 O O . PHE A 1 126 ? -22.604 0.358 32.071 1.00 97.75 126 PHE A O 1
ATOM 1003 N N . LEU A 1 127 ? -23.609 0.267 30.070 1.00 98.06 127 LEU A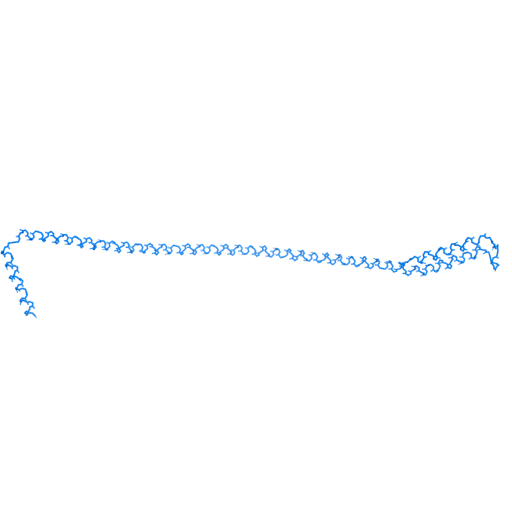 N 1
ATOM 1004 C CA . LEU A 1 127 ? -24.942 0.595 30.586 1.00 98.06 127 LEU A CA 1
ATOM 1005 C C . LEU A 1 127 ? -25.412 -0.405 31.647 1.00 98.06 127 LEU A C 1
ATOM 1007 O O . LEU A 1 127 ? -25.842 0.014 32.718 1.00 98.06 127 LEU A O 1
ATOM 1011 N N . ARG A 1 128 ? -25.246 -1.713 31.408 1.00 97.75 128 ARG A N 1
ATOM 1012 C CA . ARG A 1 128 ? -25.574 -2.741 32.413 1.00 97.75 128 ARG A CA 1
ATOM 1013 C C . ARG A 1 128 ? -24.761 -2.575 33.695 1.00 97.75 128 ARG A C 1
ATOM 1015 O O . ARG A 1 128 ? -25.314 -2.658 34.784 1.00 97.75 128 ARG A O 1
ATOM 1022 N N . GLN A 1 129 ? -23.461 -2.301 33.578 1.00 97.56 129 GLN A N 1
ATOM 1023 C CA . GLN A 1 129 ? -22.610 -2.048 34.745 1.00 97.56 129 GLN A CA 1
ATOM 1024 C C . GLN A 1 129 ? -23.071 -0.818 35.532 1.00 97.56 129 GLN A C 1
ATOM 1026 O O . GLN A 1 129 ? -23.091 -0.852 36.761 1.00 97.56 129 GLN A O 1
ATOM 1031 N N . VAL A 1 130 ? -23.461 0.255 34.840 1.00 98.00 130 VAL A N 1
ATOM 1032 C CA . VAL A 1 130 ? -23.989 1.473 35.466 1.00 98.00 130 VAL A CA 1
ATOM 1033 C C . VAL A 1 130 ? -25.318 1.199 36.173 1.00 98.00 130 VAL A C 1
ATOM 1035 O O . VAL A 1 130 ? -25.496 1.651 37.302 1.00 98.00 130 VAL A O 1
ATOM 1038 N N . GLU A 1 131 ? -26.233 0.447 35.560 1.00 97.75 131 GLU A N 1
ATOM 1039 C CA . GLU A 1 131 ? -27.515 0.058 36.168 1.00 97.75 131 GLU A CA 1
ATOM 1040 C C . GLU A 1 131 ? -27.326 -0.815 37.417 1.00 97.75 131 GLU A C 1
ATOM 1042 O O . GLU A 1 131 ? -27.944 -0.563 38.460 1.00 97.75 131 GLU A O 1
ATOM 1047 N N . ASP A 1 132 ? -26.433 -1.803 37.346 1.00 97.88 132 ASP A N 1
ATOM 1048 C CA . ASP A 1 132 ? -26.093 -2.671 38.475 1.00 97.88 132 ASP A C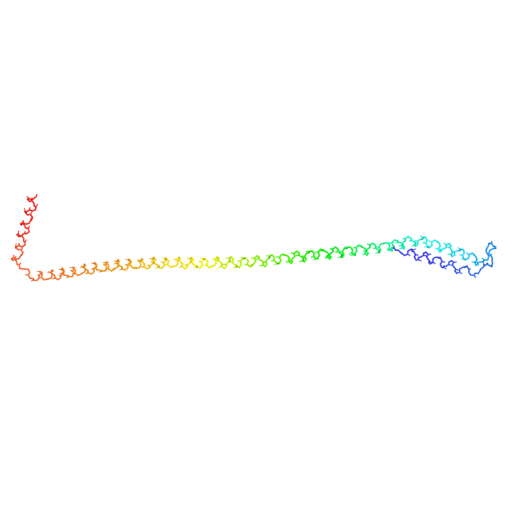A 1
ATOM 1049 C C . ASP A 1 132 ? -25.480 -1.866 39.629 1.00 97.88 132 ASP A C 1
ATOM 1051 O O . ASP A 1 132 ? -25.874 -2.016 40.790 1.00 97.88 132 ASP A O 1
ATOM 1055 N N . GLU A 1 133 ? -24.536 -0.975 39.322 1.00 97.62 133 GLU A N 1
ATOM 1056 C CA . GLU A 1 133 ? -23.886 -0.107 40.303 1.00 97.62 133 GLU A CA 1
ATOM 1057 C C . GLU A 1 133 ? -24.882 0.882 40.926 1.00 97.62 133 GLU A C 1
ATOM 1059 O O . GLU A 1 133 ? -24.905 1.057 42.147 1.00 97.62 133 GLU A O 1
ATOM 1064 N N . ALA A 1 134 ? -25.761 1.485 40.122 1.00 97.62 134 ALA A N 1
ATOM 1065 C CA . ALA A 1 134 ? -26.820 2.366 40.607 1.00 97.62 134 ALA A CA 1
ATOM 1066 C C . ALA A 1 134 ? -27.768 1.627 41.563 1.00 97.62 134 ALA A C 1
ATOM 1068 O O . ALA A 1 134 ? -28.092 2.138 42.638 1.00 97.62 134 ALA A O 1
ATOM 1069 N N . THR A 1 135 ? -28.153 0.396 41.220 1.00 97.50 135 THR A N 1
ATOM 1070 C CA . THR A 1 135 ? -29.004 -0.451 42.066 1.00 97.50 135 THR A CA 1
ATOM 1071 C C . THR A 1 135 ? -28.317 -0.787 43.388 1.00 97.50 135 THR A C 1
ATOM 1073 O O . THR A 1 135 ? -28.922 -0.658 44.456 1.00 97.50 135 THR A O 1
ATOM 1076 N N . ARG A 1 136 ? -27.030 -1.156 43.350 1.00 97.94 136 ARG A N 1
ATOM 1077 C CA . ARG A 1 136 ? -26.230 -1.423 44.557 1.00 97.94 136 ARG A CA 1
ATOM 1078 C C . ARG A 1 136 ? -26.123 -0.194 45.451 1.00 97.94 136 ARG A C 1
ATOM 1080 O O . ARG A 1 136 ? -26.339 -0.306 46.657 1.00 97.94 136 ARG A O 1
ATOM 1087 N N . ARG A 1 137 ? -25.856 0.981 44.875 1.00 97.06 137 ARG A N 1
ATOM 1088 C CA . ARG A 1 137 ? -25.801 2.250 45.617 1.00 97.06 137 ARG A CA 1
ATOM 1089 C C . ARG A 1 137 ? -27.141 2.609 46.239 1.00 97.06 137 ARG A C 1
ATOM 1091 O O . ARG A 1 137 ? -27.169 3.024 47.393 1.00 97.06 137 ARG A O 1
ATOM 1098 N N . LEU A 1 138 ? -28.246 2.402 45.524 1.00 97.94 138 LEU A N 1
ATOM 1099 C CA . LEU A 1 138 ? -29.588 2.642 46.053 1.00 97.94 138 LEU A CA 1
ATOM 1100 C C . LEU A 1 138 ? -29.889 1.732 47.251 1.00 97.94 138 LEU A C 1
ATOM 1102 O O . LEU A 1 138 ? -30.414 2.193 48.265 1.00 97.94 138 LEU A O 1
ATOM 1106 N N . LEU A 1 139 ? -29.545 0.445 47.154 1.00 97.62 139 LEU A N 1
ATOM 1107 C CA . LEU A 1 139 ? -29.713 -0.510 48.250 1.00 97.62 139 LEU A CA 1
ATOM 1108 C C . LEU A 1 139 ? -28.847 -0.140 49.458 1.00 97.62 139 LEU A C 1
ATOM 1110 O O . LEU A 1 139 ? -29.354 -0.124 50.580 1.00 97.62 139 LEU A O 1
ATOM 1114 N N . ALA A 1 140 ? -27.579 0.210 49.235 1.00 97.75 140 ALA A N 1
ATOM 1115 C CA . ALA A 1 140 ? -26.674 0.652 50.292 1.00 97.75 140 ALA A CA 1
ATOM 1116 C C . ALA A 1 140 ? -27.187 1.928 50.981 1.00 97.75 140 ALA A C 1
ATOM 1118 O O . ALA A 1 140 ? -27.263 1.970 52.207 1.00 97.75 140 ALA A O 1
ATOM 1119 N N . ALA A 1 141 ? -27.629 2.928 50.211 1.00 97.25 141 ALA A N 1
ATOM 1120 C CA . ALA A 1 141 ? -28.201 4.163 50.744 1.00 97.25 141 ALA A CA 1
ATOM 1121 C C . ALA A 1 141 ? -29.471 3.905 51.570 1.00 97.25 141 ALA A C 1
ATOM 1123 O O . ALA A 1 141 ? -29.636 4.475 52.646 1.00 97.25 141 ALA A O 1
ATOM 1124 N N . ARG A 1 142 ? -30.353 3.002 51.120 1.00 97.38 142 ARG A N 1
ATOM 1125 C CA . ARG A 1 142 ? -31.545 2.604 51.890 1.00 97.38 142 ARG A CA 1
ATOM 1126 C C . ARG A 1 142 ? -31.188 1.921 53.206 1.00 97.38 142 ARG A C 1
ATOM 1128 O O . ARG A 1 142 ? -31.805 2.223 54.221 1.00 97.38 142 ARG A O 1
ATOM 1135 N N . GLN A 1 143 ? -30.213 1.012 53.199 1.00 97.50 143 GLN A N 1
ATOM 1136 C CA . GLN A 1 143 ? -29.755 0.350 54.425 1.00 97.50 143 GLN A CA 1
ATOM 1137 C C . GLN A 1 143 ? -29.126 1.345 55.400 1.00 97.50 143 GLN A C 1
ATOM 1139 O O . GLN A 1 143 ? -29.387 1.265 56.598 1.00 97.50 143 GLN A O 1
ATOM 1144 N N . GLN A 1 144 ? -28.339 2.291 54.889 1.00 97.56 144 GLN A N 1
ATOM 1145 C CA . GLN A 1 144 ? -27.727 3.348 55.684 1.00 97.56 144 GLN A CA 1
ATOM 1146 C C . GLN A 1 144 ? -28.794 4.238 56.340 1.00 97.56 144 GLN A C 1
ATOM 1148 O O . GLN A 1 144 ? -28.798 4.380 57.559 1.00 97.56 144 GLN A O 1
ATOM 1153 N N . LEU A 1 145 ? -29.771 4.725 55.565 1.00 97.31 145 LEU A N 1
ATOM 1154 C CA . LEU A 1 145 ? -30.895 5.513 56.087 1.00 97.31 145 LEU A CA 1
ATOM 1155 C C . LEU A 1 145 ? -31.721 4.745 57.127 1.00 97.31 145 LEU A C 1
ATOM 1157 O O . LEU A 1 145 ? -32.136 5.318 58.130 1.00 97.31 145 LEU A O 1
ATOM 1161 N N . ALA A 1 146 ? -31.961 3.448 56.910 1.00 96.62 146 ALA A N 1
ATOM 1162 C CA . ALA A 1 146 ? -32.692 2.620 57.866 1.00 96.62 146 ALA A CA 1
ATOM 1163 C C . ALA A 1 146 ? -31.937 2.469 59.198 1.00 96.62 146 ALA A C 1
ATOM 1165 O O . ALA A 1 146 ? -32.562 2.502 60.257 1.00 96.62 146 ALA A O 1
ATOM 1166 N N . ARG A 1 147 ? -30.605 2.329 59.152 1.00 97.44 147 ARG A N 1
ATOM 1167 C CA . ARG A 1 147 ? -29.756 2.287 60.353 1.00 97.44 147 ARG A CA 1
ATOM 1168 C C . ARG A 1 147 ? -29.783 3.615 61.098 1.00 97.44 147 ARG A C 1
ATOM 1170 O O . ARG A 1 147 ? -30.090 3.618 62.283 1.00 97.44 147 ARG A O 1
ATOM 1177 N N . GLU A 1 148 ? -29.563 4.723 60.399 1.00 96.62 148 GLU A N 1
ATOM 1178 C CA . GLU A 1 148 ? -29.580 6.066 60.994 1.00 96.62 148 GLU A CA 1
ATOM 1179 C C . GLU A 1 148 ? -30.943 6.392 61.626 1.00 96.62 148 GLU A C 1
ATOM 1181 O O . GLU A 1 148 ? -31.010 6.917 62.736 1.00 96.62 148 GLU A O 1
ATOM 1186 N N . ALA A 1 149 ? -32.045 6.010 60.973 1.00 96.31 149 ALA A N 1
ATOM 1187 C CA . ALA A 1 149 ? -33.386 6.172 61.529 1.00 96.31 149 ALA A CA 1
ATOM 1188 C C . ALA A 1 149 ? -33.612 5.311 62.785 1.00 96.31 149 ALA A C 1
ATOM 1190 O O . ALA A 1 149 ? -34.214 5.785 63.749 1.00 96.31 149 ALA A O 1
ATOM 1191 N N . ALA A 1 150 ? -33.131 4.063 62.795 1.00 96.44 150 ALA A N 1
ATOM 1192 C CA . ALA A 1 150 ? -33.224 3.185 63.960 1.00 96.44 150 ALA A CA 1
ATOM 1193 C C . ALA A 1 150 ? -32.388 3.708 65.139 1.00 96.44 150 ALA A C 1
ATOM 1195 O O . ALA A 1 150 ? -32.861 3.694 66.274 1.00 96.44 150 ALA A O 1
ATOM 1196 N N . GLU A 1 151 ? -31.182 4.213 64.873 1.00 96.62 151 GLU A N 1
ATOM 1197 C CA . GLU A 1 151 ? -30.312 4.840 65.873 1.00 96.62 151 GLU A CA 1
ATOM 1198 C C . GLU A 1 151 ? -30.952 6.104 66.460 1.00 96.62 151 GLU A C 1
ATOM 1200 O O . GLU A 1 151 ? -31.011 6.253 67.681 1.00 96.62 151 GLU A O 1
ATOM 1205 N N . ALA A 1 152 ? -31.514 6.975 65.616 1.00 95.81 152 ALA A N 1
ATOM 1206 C CA . ALA A 1 152 ? -32.224 8.170 66.063 1.00 95.81 152 ALA A CA 1
ATOM 1207 C C . ALA A 1 152 ? -33.469 7.824 66.898 1.00 95.81 152 ALA A C 1
ATOM 1209 O O . ALA A 1 152 ? -33.689 8.409 67.960 1.00 95.81 152 ALA A O 1
ATOM 1210 N N . ALA A 1 153 ? -34.266 6.844 66.462 1.00 95.12 153 ALA A N 1
ATOM 1211 C CA . ALA A 1 153 ? -35.433 6.382 67.211 1.00 95.12 153 ALA A CA 1
ATOM 1212 C C . ALA A 1 153 ? -35.040 5.773 68.566 1.00 95.12 153 ALA A C 1
ATOM 1214 O O . ALA A 1 153 ? -35.684 6.059 69.575 1.00 95.12 153 ALA A O 1
ATOM 1215 N N . ALA A 1 154 ? -33.966 4.977 68.611 1.00 95.06 154 ALA A N 1
ATOM 1216 C CA . ALA A 1 154 ? -33.433 4.420 69.850 1.00 95.06 154 ALA A CA 1
ATOM 1217 C C . ALA A 1 154 ? -32.940 5.520 70.803 1.00 95.06 154 ALA A C 1
ATOM 1219 O O . ALA A 1 154 ? -33.220 5.451 71.998 1.00 95.06 154 ALA A O 1
ATOM 1220 N N . ALA A 1 155 ? -32.272 6.557 70.286 1.00 94.62 155 ALA A N 1
ATOM 1221 C CA . ALA A 1 155 ? -31.831 7.700 71.082 1.00 94.62 155 ALA A CA 1
ATOM 1222 C C . ALA A 1 155 ? -33.014 8.458 71.710 1.00 94.62 155 ALA A C 1
ATOM 1224 O O . ALA A 1 155 ? -32.999 8.726 72.911 1.00 94.62 155 ALA A O 1
ATOM 1225 N N . VAL A 1 156 ? -34.072 8.728 70.934 1.00 94.12 156 VAL A N 1
ATOM 1226 C CA . VAL A 1 156 ? -35.302 9.368 71.440 1.00 94.12 156 VAL A CA 1
ATOM 1227 C C . VAL A 1 156 ? -35.998 8.485 72.475 1.00 94.12 156 VAL A C 1
ATOM 1229 O O . VAL A 1 156 ? -36.401 8.970 73.532 1.00 94.12 156 VAL A O 1
ATOM 1232 N N . ALA A 1 157 ? -36.112 7.180 72.212 1.00 92.06 157 ALA A N 1
ATOM 1233 C CA . ALA A 1 157 ? -36.684 6.238 73.167 1.00 92.06 157 ALA A CA 1
ATOM 1234 C C . ALA A 1 157 ? -35.891 6.226 74.480 1.00 92.06 157 ALA A C 1
ATOM 1236 O O . ALA A 1 157 ? -36.494 6.228 75.549 1.00 92.06 157 ALA A O 1
ATOM 1237 N N . TRP A 1 158 ? -34.557 6.270 74.413 1.00 89.69 158 TRP A N 1
ATOM 1238 C CA . TRP A 1 158 ? -33.691 6.324 75.589 1.00 89.69 158 TRP A CA 1
ATOM 1239 C C . TRP A 1 158 ? -33.866 7.616 76.390 1.00 89.69 158 TRP A C 1
ATOM 1241 O O . TRP A 1 158 ? -33.918 7.575 77.619 1.00 89.69 158 TRP A O 1
ATOM 1251 N N . GLU A 1 159 ? -34.032 8.751 75.710 1.00 91.75 159 GLU A N 1
ATOM 1252 C CA . GLU A 1 159 ? -34.317 10.034 76.352 1.00 91.75 159 GLU A CA 1
ATOM 1253 C C . GLU A 1 159 ? -35.677 10.034 77.071 1.00 91.75 159 GLU A C 1
ATOM 1255 O O . GLU A 1 159 ? -35.766 10.490 78.212 1.00 91.75 159 GLU A O 1
ATOM 1260 N N . ILE A 1 160 ? -36.727 9.495 76.439 1.00 89.81 160 ILE A N 1
ATOM 1261 C CA . ILE A 1 160 ? -38.062 9.367 77.049 1.00 89.81 160 ILE A CA 1
ATOM 1262 C C . ILE A 1 160 ? -38.006 8.423 78.251 1.00 89.81 160 ILE A C 1
ATOM 1264 O O . ILE A 1 160 ? -38.469 8.778 79.335 1.00 89.81 160 ILE A O 1
ATOM 1268 N N . LEU A 1 161 ? -37.389 7.247 78.086 1.00 85.00 161 LEU A N 1
ATOM 1269 C CA . LEU A 1 161 ? -37.253 6.267 79.159 1.00 85.00 161 LEU A CA 1
ATOM 1270 C C . LEU A 1 161 ? -36.499 6.877 80.349 1.00 85.00 161 LEU A C 1
ATOM 1272 O O . LEU A 1 161 ? -36.939 6.746 81.483 1.00 85.00 161 LEU A O 1
ATOM 1276 N N . GLY A 1 162 ? -35.416 7.619 80.107 1.00 85.12 162 GLY A N 1
ATOM 1277 C CA . GLY A 1 162 ? -34.672 8.310 81.161 1.00 85.12 162 GLY A CA 1
ATOM 1278 C C . GLY A 1 162 ? -35.494 9.346 81.940 1.00 85.12 162 GLY A C 1
ATOM 1279 O O . GLY A 1 162 ? -35.235 9.546 83.126 1.00 85.12 162 GLY A O 1
ATOM 1280 N N . LYS A 1 163 ? -36.486 9.983 81.302 1.00 84.88 163 LYS A N 1
ATOM 1281 C CA . LYS A 1 163 ? -37.358 10.992 81.930 1.00 84.88 163 LYS A CA 1
ATOM 1282 C C . LYS A 1 163 ? -38.547 10.386 82.679 1.00 84.88 163 LYS A C 1
ATOM 1284 O O . LYS A 1 163 ? -38.932 10.936 83.707 1.00 84.88 163 LYS A O 1
ATOM 1289 N N . GLU A 1 164 ? -39.118 9.283 82.193 1.00 79.31 164 GLU A N 1
ATOM 1290 C CA . GLU A 1 164 ? -40.370 8.720 82.731 1.00 79.31 164 GLU A CA 1
ATOM 1291 C C . GLU A 1 164 ? -40.205 7.456 83.599 1.00 79.31 164 GLU A C 1
ATOM 1293 O O . GLU A 1 164 ? -41.169 7.033 84.235 1.00 79.31 164 GLU A O 1
ATOM 1298 N N . LEU A 1 165 ? -39.014 6.845 83.687 1.00 75.88 165 LEU A N 1
ATOM 1299 C CA . LEU A 1 165 ? -38.840 5.580 84.420 1.00 75.88 165 LEU A CA 1
ATOM 1300 C C . LEU A 1 165 ? -38.978 5.739 85.946 1.00 75.88 165 LEU A C 1
ATOM 1302 O O . LEU A 1 165 ? -38.074 6.242 86.631 1.00 75.88 165 LEU A O 1
ATOM 1306 N N . THR A 1 166 ? -40.066 5.201 86.498 1.00 80.31 166 THR A N 1
ATOM 1307 C CA . THR A 1 166 ? -40.334 5.197 87.942 1.00 80.31 166 THR A CA 1
ATOM 1308 C C . THR A 1 166 ? -39.571 4.074 88.676 1.00 80.31 166 THR A C 1
ATOM 1310 O O . THR A 1 166 ? -39.092 3.123 88.050 1.00 80.31 166 THR A O 1
ATOM 1313 N N . PRO A 1 167 ? -39.421 4.138 90.015 1.00 76.31 167 PRO A N 1
ATOM 1314 C CA . PRO A 1 167 ? -38.812 3.055 90.798 1.00 76.31 167 PRO A CA 1
ATOM 1315 C C . PRO A 1 167 ? -39.556 1.713 90.672 1.00 76.31 167 PRO A C 1
ATOM 1317 O O . PRO A 1 167 ? -38.917 0.672 90.564 1.00 76.31 167 PRO A O 1
ATOM 1320 N N . GLN A 1 168 ? -40.891 1.737 90.595 1.00 76.44 168 GLN A N 1
ATOM 1321 C CA . GLN A 1 168 ? -41.723 0.532 90.460 1.00 76.44 168 GLN A CA 1
ATOM 1322 C C . GLN A 1 168 ? -41.523 -0.179 89.114 1.00 76.44 168 GLN A C 1
ATOM 1324 O O . GLN A 1 168 ? -41.550 -1.410 89.055 1.00 76.44 168 GLN A O 1
ATOM 1329 N N . ASP A 1 169 ? -41.264 0.570 88.039 1.00 78.50 169 ASP A N 1
ATOM 1330 C CA . ASP A 1 169 ? -40.954 -0.018 86.733 1.00 78.50 169 ASP A CA 1
ATOM 1331 C C . ASP A 1 169 ? -39.612 -0.763 86.738 1.00 78.50 169 ASP A C 1
ATOM 1333 O O . ASP A 1 169 ? -39.494 -1.818 86.112 1.00 78.50 169 ASP A O 1
ATOM 1337 N N . ARG A 1 170 ? -38.610 -0.269 87.484 1.00 76.31 170 ARG A N 1
ATOM 1338 C CA . ARG A 1 170 ? -37.299 -0.935 87.616 1.00 76.31 170 ARG A CA 1
ATOM 1339 C C . ARG A 1 170 ? -37.425 -2.277 88.321 1.00 76.31 170 ARG A C 1
ATOM 1341 O O . ARG A 1 170 ? -36.900 -3.267 87.813 1.00 76.31 170 ARG A O 1
ATOM 1348 N N . ASP A 1 171 ? -38.155 -2.319 89.432 1.00 82.06 171 ASP A N 1
ATOM 1349 C CA . ASP A 1 171 ? -38.368 -3.551 90.198 1.00 82.06 171 ASP A CA 1
ATOM 1350 C C . ASP A 1 171 ? -39.118 -4.593 89.356 1.00 82.06 171 ASP A C 1
ATOM 1352 O O . ASP A 1 171 ? -38.714 -5.756 89.279 1.00 82.06 171 ASP A O 1
ATOM 1356 N N . ARG A 1 172 ? -40.144 -4.161 88.608 1.00 83.12 172 ARG A N 1
ATOM 1357 C CA . ARG A 1 172 ? -40.888 -5.037 87.691 1.00 83.12 172 ARG A CA 1
ATOM 1358 C C . ARG A 1 172 ? -40.007 -5.597 86.572 1.00 83.12 172 ARG A C 1
ATOM 1360 O O . ARG A 1 172 ? -40.120 -6.779 86.235 1.00 83.12 172 ARG A O 1
ATOM 1367 N N . ILE A 1 173 ? -39.126 -4.783 85.985 1.00 82.56 173 ILE A N 1
ATOM 1368 C CA . ILE A 1 173 ? -38.182 -5.232 84.946 1.00 82.56 173 ILE A CA 1
ATOM 1369 C C . ILE A 1 173 ? -37.182 -6.249 85.520 1.00 82.56 173 ILE A C 1
ATOM 1371 O O . ILE A 1 173 ? -36.909 -7.263 84.869 1.00 82.56 173 ILE A O 1
ATOM 1375 N N . PHE A 1 174 ? -36.683 -6.029 86.741 1.00 82.12 174 PHE A N 1
ATOM 1376 C CA . PHE A 1 174 ? -35.786 -6.961 87.433 1.00 82.12 174 PHE A CA 1
ATOM 1377 C C . PHE A 1 174 ? -36.439 -8.328 87.656 1.00 82.12 174 PHE A C 1
ATOM 1379 O O . PHE A 1 174 ? -35.880 -9.349 87.252 1.00 82.12 174 PHE A O 1
ATOM 1386 N N . GLU A 1 175 ? -37.651 -8.349 88.213 1.00 85.75 175 GLU A N 1
ATOM 1387 C CA . GLU A 1 175 ? -38.417 -9.580 88.442 1.00 85.75 175 GLU A CA 1
ATOM 1388 C C . GLU A 1 175 ? -38.674 -10.343 87.134 1.00 85.75 175 GLU A C 1
ATOM 1390 O O . GLU A 1 175 ? -38.454 -11.554 87.043 1.00 85.75 175 GLU A O 1
ATOM 1395 N N . THR A 1 176 ? -39.066 -9.629 86.075 1.00 84.38 176 THR A N 1
ATOM 1396 C CA . THR A 1 176 ? -39.365 -10.241 84.771 1.00 84.38 176 THR A CA 1
ATOM 1397 C C . THR A 1 176 ? -38.108 -10.821 84.113 1.00 84.38 176 THR A C 1
ATOM 1399 O O . THR A 1 176 ? -38.164 -11.883 83.488 1.00 84.38 176 THR A O 1
ATOM 1402 N N . THR A 1 177 ? -36.958 -10.161 84.275 1.00 87.12 177 THR A N 1
ATOM 1403 C CA . THR A 1 177 ? -35.667 -10.634 83.750 1.00 87.12 177 THR A CA 1
ATOM 1404 C C . THR A 1 177 ? -35.192 -11.880 84.499 1.00 87.12 177 THR A C 1
ATOM 1406 O O . THR A 1 177 ? -34.803 -12.865 83.868 1.00 87.12 177 THR A O 1
ATOM 1409 N N . LEU A 1 178 ? -35.316 -11.896 85.832 1.00 86.56 178 LEU A N 1
ATOM 1410 C CA . LEU A 1 178 ? -35.022 -13.071 86.661 1.00 86.56 178 LEU A CA 1
ATOM 1411 C C . LEU A 1 178 ? -35.937 -14.258 86.314 1.00 86.56 178 LEU A C 1
ATOM 1413 O O . LEU A 1 178 ? -35.475 -15.397 86.200 1.00 86.56 178 LEU A O 1
ATOM 1417 N N . ALA A 1 179 ? -37.221 -14.004 86.054 1.00 87.88 179 ALA A N 1
ATOM 1418 C CA . ALA A 1 179 ? -38.184 -15.014 85.608 1.00 87.88 179 ALA A CA 1
ATOM 1419 C C . ALA A 1 179 ? -37.914 -15.558 84.189 1.00 87.88 179 ALA A C 1
ATOM 1421 O O . ALA A 1 179 ? -38.438 -16.614 83.816 1.00 87.88 179 ALA A O 1
ATOM 1422 N N . ARG A 1 180 ? -37.137 -14.842 83.365 1.00 84.19 180 ARG A N 1
ATOM 1423 C CA . ARG A 1 180 ? -36.740 -15.288 82.021 1.00 84.19 180 ARG A CA 1
ATOM 1424 C C . ARG A 1 180 ? -35.451 -16.104 82.071 1.00 84.19 180 ARG A C 1
ATOM 1426 O O . ARG A 1 180 ? -35.445 -17.230 81.585 1.00 84.19 180 ARG A O 1
ATOM 1433 N N . LEU A 1 181 ? -34.430 -15.598 82.767 1.00 85.38 181 LEU A N 1
ATOM 1434 C CA . LEU A 1 181 ? -33.162 -16.303 82.999 1.00 85.38 181 LEU A CA 1
ATOM 1435 C C . LEU A 1 181 ? -33.372 -17.642 83.717 1.00 85.38 181 LEU A C 1
ATOM 1437 O O . LEU A 1 181 ? -32.825 -18.660 83.309 1.00 85.38 181 LEU A O 1
ATOM 1441 N N . SER A 1 182 ? -34.225 -17.678 84.744 1.00 81.75 182 SER A N 1
ATOM 1442 C CA . SER A 1 182 ? -34.554 -18.926 85.452 1.00 81.75 182 SER A CA 1
ATOM 1443 C C . SER A 1 182 ? -35.288 -19.959 84.592 1.00 81.75 182 SER A C 1
ATOM 1445 O O . SER A 1 182 ? -35.285 -21.141 84.936 1.00 81.75 182 SER A O 1
ATOM 1447 N N . ARG A 1 183 ? -35.914 -19.535 83.488 1.00 82.19 183 ARG A N 1
ATOM 1448 C CA . ARG A 1 183 ? -36.591 -20.410 82.524 1.00 82.19 183 ARG A CA 1
ATOM 1449 C C . ARG A 1 183 ? -35.611 -21.009 81.523 1.00 82.19 183 ARG A C 1
ATOM 1451 O O . ARG A 1 183 ? -35.752 -22.168 81.167 1.00 82.19 183 ARG A O 1
ATOM 1458 N N . GLU A 1 184 ? -34.626 -20.220 81.112 1.00 78.81 184 GLU A N 1
ATOM 1459 C CA . GLU A 1 184 ? -33.604 -20.586 80.128 1.00 78.81 184 GLU A CA 1
ATOM 1460 C C . GLU A 1 184 ? -32.494 -21.453 80.740 1.00 78.81 184 GLU A C 1
ATOM 1462 O O . GLU A 1 184 ? -31.985 -22.344 80.083 1.00 78.81 184 GLU A O 1
ATOM 1467 N N . VAL A 1 185 ? -32.187 -21.269 82.029 1.00 73.81 185 VAL A N 1
ATOM 1468 C CA . VAL A 1 185 ? -31.263 -22.135 82.794 1.00 73.81 185 VAL A CA 1
ATOM 1469 C C . VAL A 1 185 ? -31.908 -23.473 83.199 1.00 73.81 185 VAL A C 1
ATOM 1471 O O . VAL A 1 185 ? -31.217 -24.406 83.601 1.00 73.81 185 VAL A O 1
ATOM 1474 N N . ARG A 1 186 ? -33.242 -23.576 83.137 1.00 62.00 186 ARG A N 1
ATOM 1475 C CA . ARG A 1 186 ? -34.003 -24.791 83.484 1.00 62.00 186 ARG A CA 1
ATOM 1476 C C . ARG A 1 186 ? -34.423 -25.607 82.247 1.00 62.00 186 ARG A C 1
ATOM 1478 O O . ARG A 1 186 ? -35.021 -26.668 82.422 1.00 62.00 186 ARG A O 1
ATOM 1485 N N . ALA A 1 187 ? -34.140 -25.105 81.044 1.00 51.91 187 ALA A N 1
ATOM 1486 C CA . ALA A 1 187 ? -34.275 -25.803 79.765 1.00 51.91 187 ALA A CA 1
ATOM 1487 C C . ALA A 1 187 ? -32.913 -26.366 79.338 1.00 51.91 187 ALA A C 1
ATOM 1489 O O . ALA A 1 187 ? -32.913 -27.450 78.716 1.00 51.91 187 ALA A O 1
#